Protein 7R8P (pdb70)

B-factor: mean 27.67, std 10.45, range [14.09, 91.75]

InterPro domains:
  IPR011761 ATP-grasp fold [PS50975] (131-347)
  IPR053269 L-aspartate--L-methionine ligase [PTHR37018] (1-395)
  IPR060120 L-aspartate--L-methionine ligase, N-terminal domain [PF27267] (11-130)

Solvent-accessible surface area: 16279 Å² total; per-residue (Å²): 118,41,36,0,27,67,12,13,110,102,57,7,0,0,0,0,31,25,86,110,66,58,51,15,11,8,36,0,2,24,0,3,22,2,0,69,130,4,22,0,0,0,1,58,0,2,19,24,95,59,2,89,59,0,1,138,65,45,69,59,81,14,25,155,41,42,61,66,7,60,77,118,108,35,9,33,88,30,0,66,38,1,5,99,175,95,117,38,62,0,1,11,2,52,89,2,90,64,118,18,4,83,99,126,55,22,22,9,81,30,95,12,14,55,10,1,37,52,58,24,89,1,43,96,6,1,103,48,86,43,53,6,108,27,119,76,18,135,63,131,104,4,71,108,47,3,158,104,17,153,69,51,0,10,0,9,63,46,131,41,54,30,19,1,64,83,99,72,26,17,103,68,6,8,99,56,16,168,163,29,1,0,0,3,70,44,13,152,64,125,29,21,22,1,0,2,1,1,51,10,96,108,56,27,49,71,86,28,16,1,0,32,35,44,63,62,135,66,34,127,96,61,0,6,19,34,30,127,122,20,48,82,82,0,47,67,2,0,80,49,0,0,66,32,0,21,110,115,41,1,52,0,2,0,4,0,12,0,19,4,21,136,102,71,70,13,33,0,32,27,9,15,0,64,4,41,5,0,0,1,2,22,15,12,46,128,71,15,56,94,44,13,10,23,20,53,33,13,62,4,117,40,77,3,75,72,2,7,79,5,0,28,83,11,4,137,114,48,14,2,7,0,4,7,4,0,12,0,43,97,61,26,144,61,157,23,93,0,14,0,2,0,0,0,25,14,117,35,91,125,71,4,35,107,49,10,136,44,0,56,73,65,12,111

Organism: Staphylococcus aureus (strain NCTC 8325 / PS 47) (NCBI:txid93061)

Foldseek 3Di:
DAAQPVFADLQEAEAAAALVNLVSLQRQQLRQQRHVNHEGEHEPLFDDVLVQVLQVLLPHGGDPRYHYDHDDVRVLVVQCCSVPPVVHAYEYQYDDDVVSDHQVSHRARPVLQCQLQLLLNVCVLLVNAQAAPKDKAALVCPVVVCVVDDPQKWKAPVVGIQTDGDDVSVVVVNVVSCGIIMIGHDAPFPFKKWWKWFDHPVPHIGTLAIWGFDADPGRHGDWTKHDDPDDPVNNVSVVSSVVSSVVVPQGGMWIWIWTQHPVRRIHTNGTRSHDDSCSCVSVVVVSFAPQMKIKDKDKQPQQLVLVSVLLVVVSNVPQKRWRIKRRLCVVPGSPGIIMTIIMGGDNHPVVSVVVVVVSVVSRD

Sequence (364 aa):
NLTLSDLYDKDVVYTSRRPSDEHQSNFLTGRELLIANQLPVIVHEASATDKLHQLFQVIGKEVPNSIYTFNNQQSYENLIKQLAHKENKKIYFQYIHDETILNQQYYALDKTLFVALNNKARIPEWTNGKFLPKRKVVKIEQFENEIKNWEFPLVIKPGYGVMICYHDADLQKAITRIKNSLIIEQKIEEKANYCVQFAYSESLGIQYLGAATQLTDKYGFYNGNENNTTNVPEHVIEAGRQIMENGVNQGFFGVAGFDLLVDEDDNVYAIDLNFRRQNGSTSMLLLANELNSGYQKFYSSYHSKGDNTHFFNTILKYVKEGSLYPLSYYDGDWYGEDKVKSRFGCIWHGDSKETVLENERRAFLAELE

Structure (mmCIF, N/CA/C/O backbone):
data_7R8P
#
_entry.id   7R8P
#
_cell.length_a   48.258
_cell.length_b   70.581
_cell.length_c   109.773
_cell.angle_alpha   90.000
_cell.angle_beta   90.000
_cell.angle_gamma   90.000
#
_symmetry.space_group_name_H-M   'P 21 21 21'
#
loop_
_entity.id
_entity.type
_entity.pdbx_description
1 polymer 'ATP-grasp domain-containing protein'
2 non-polymer "ADENOSINE-5'-DIPHOSPHATE"
3 non-polymer 'MAGNESIUM ION'
4 non-polymer 'SODIUM ION'
5 non-polymer 'CHLORIDE ION'
6 water water
#
loop_
_ato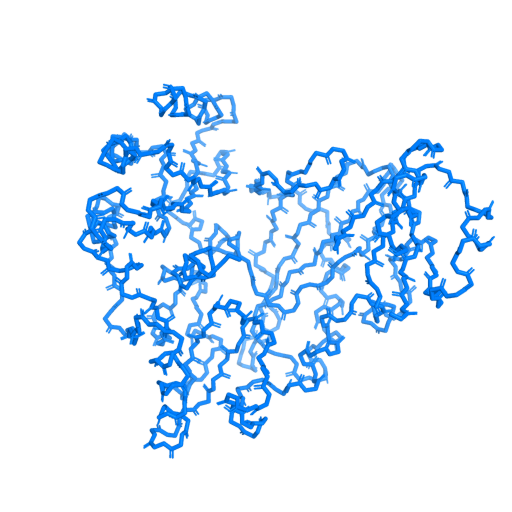m_site.group_PDB
_atom_site.id
_atom_site.type_symbol
_atom_site.label_atom_id
_atom_site.label_alt_id
_atom_site.label_comp_id
_atom_site.label_asym_id
_atom_site.label_entity_id
_atom_site.label_seq_id
_atom_site.pdbx_PDB_ins_code
_atom_site.Cartn_x
_atom_site.Cartn_y
_atom_site.Cartn_z
_atom_site.occupancy
_atom_site.B_iso_or_equiv
_atom_site.auth_seq_id
_atom_site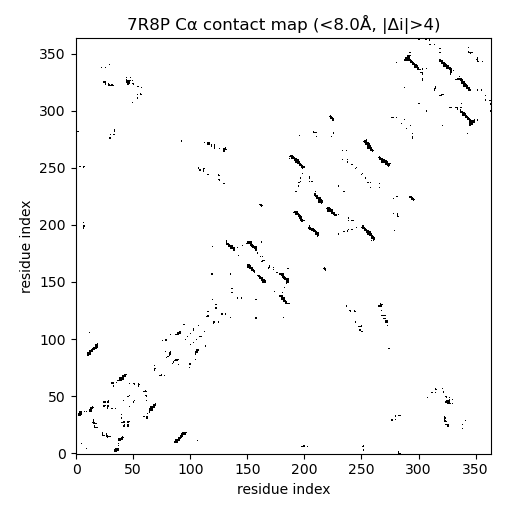.auth_comp_id
_atom_site.auth_asym_id
_atom_site.auth_atom_id
_atom_site.pdbx_PDB_model_num
ATOM 1 N N . ASN A 1 18 ? 22.783 63.541 30.739 1.00 52.65 9 ASN A N 1
ATOM 2 C CA . ASN A 1 18 ? 23.387 62.471 31.529 1.00 44.31 9 ASN A CA 1
ATOM 3 C C . ASN A 1 18 ? 24.845 62.773 31.860 1.00 31.46 9 ASN A C 1
ATOM 4 O O . ASN A 1 18 ? 25.514 63.511 31.138 1.00 35.08 9 ASN A O 1
ATOM 9 N N . LEU A 1 19 ? 25.329 62.183 32.951 1.00 28.60 10 LEU A N 1
ATOM 10 C CA . LEU A 1 19 ? 26.691 62.426 33.404 1.00 29.98 10 LEU A CA 1
ATOM 11 C C . LEU A 1 19 ? 27.711 61.833 32.432 1.00 29.58 10 LEU A C 1
ATOM 12 O O . LEU A 1 19 ? 27.454 60.838 31.745 1.00 28.20 10 LEU A O 1
ATOM 17 N N . THR A 1 20 ? 28.870 62.482 32.358 1.00 28.13 11 THR A N 1
ATOM 18 C CA . THR A 1 20 ? 30.066 61.932 31.733 1.00 25.58 11 THR A CA 1
ATOM 19 C C . THR A 1 20 ? 31.174 61.901 32.777 1.00 28.33 11 THR A C 1
ATOM 20 O O . THR A 1 20 ? 31.086 62.554 33.817 1.00 29.96 11 THR A O 1
ATOM 24 N N . LEU A 1 21 ? 32.229 61.125 32.506 1.00 26.95 12 LEU A N 1
ATOM 25 C CA . LEU A 1 21 ? 33.235 60.890 33.540 1.00 25.44 12 LEU A CA 1
ATOM 26 C C . LEU A 1 21 ? 33.998 62.156 33.926 1.00 26.97 12 LEU A C 1
ATOM 27 O O . LEU A 1 21 ? 34.417 62.292 35.083 1.00 27.10 12 LEU A O 1
ATOM 32 N N . SER A 1 22 ? 34.185 63.091 32.992 1.00 29.09 13 SER A N 1
ATOM 33 C CA . SER A 1 22 ? 34.834 64.353 33.345 1.00 31.18 13 SER A CA 1
ATOM 34 C C . SER A 1 22 ? 34.033 65.151 34.372 1.00 42.42 13 SER A C 1
ATOM 35 O O . SER A 1 22 ? 34.608 65.992 35.075 1.00 34.07 13 SER A O 1
ATOM 38 N N . ASP A 1 23 ? 32.727 64.894 34.490 1.00 33.66 14 ASP A N 1
ATOM 39 C CA . ASP A 1 23 ? 31.924 65.537 35.527 1.00 32.48 14 ASP A CA 1
ATOM 40 C C . ASP A 1 23 ? 32.326 65.096 36.930 1.00 41.14 14 ASP A C 1
ATOM 41 O O . ASP A 1 23 ? 32.075 65.828 37.895 1.00 34.14 14 ASP A O 1
ATOM 46 N N . LEU A 1 24 ? 32.941 63.919 37.067 1.00 28.80 15 LEU A N 1
ATOM 47 C CA . LEU A 1 24 ? 33.316 63.368 38.361 1.00 25.38 15 LEU A CA 1
ATOM 48 C C . LEU A 1 24 ? 34.763 63.624 38.729 1.00 27.93 15 LEU A C 1
ATOM 49 O O . LEU A 1 24 ? 35.094 63.635 39.920 1.00 48.49 15 LEU A O 1
ATOM 54 N N . TYR A 1 25 ? 35.634 63.817 37.744 1.00 28.14 16 TYR A N 1
ATOM 55 C CA . TYR A 1 25 ? 37.070 63.825 37.966 1.00 27.94 16 TYR A CA 1
ATOM 56 C C . TYR A 1 25 ? 37.638 65.201 37.651 1.00 28.60 16 TYR A C 1
ATOM 57 O O . TYR A 1 25 ? 37.238 65.837 36.671 1.00 32.10 16 TYR A O 1
ATOM 66 N N . ASP A 1 26 ? 38.573 65.646 38.489 1.00 34.58 17 ASP A N 1
ATOM 67 C CA . ASP A 1 26 ? 39.175 66.960 38.334 1.00 36.03 17 ASP A CA 1
ATOM 68 C C . ASP A 1 26 ? 40.041 67.013 37.076 1.00 40.02 17 ASP A C 1
ATOM 69 O O . ASP A 1 26 ? 40.349 65.995 36.450 1.00 30.39 17 ASP A O 1
ATOM 74 N N . LYS A 1 27 ? 40.453 68.234 36.723 1.00 37.63 18 LYS A N 1
ATOM 75 C CA . LYS A 1 27 ? 41.107 68.479 35.442 1.00 35.18 18 LYS A CA 1
ATOM 76 C C . LYS A 1 27 ? 42.487 67.840 35.340 1.00 29.24 18 LYS A C 1
ATOM 77 O O . LYS A 1 27 ? 42.975 67.644 34.222 1.00 35.40 18 LYS A O 1
ATOM 79 N N . ASP A 1 28 ? 43.123 67.511 36.460 1.00 28.37 19 ASP A N 1
ATOM 80 C CA . ASP A 1 28 ? 44.461 66.932 36.451 1.00 31.50 19 ASP A CA 1
ATOM 81 C C . ASP A 1 28 ? 44.462 65.406 36.432 1.00 27.20 19 ASP A C 1
ATOM 82 O O . ASP A 1 28 ? 45.534 64.803 36.537 1.00 28.47 19 ASP A O 1
ATOM 87 N N . VAL A 1 29 ? 43.300 64.773 36.323 1.00 25.80 20 VAL A N 1
ATOM 88 C CA . VAL A 1 29 ? 43.200 63.317 36.354 1.00 23.56 20 VAL A CA 1
ATOM 89 C C . VAL A 1 29 ? 43.389 62.755 34.949 1.00 21.51 20 VAL A C 1
ATOM 90 O O . VAL A 1 29 ? 42.853 63.282 33.965 1.00 23.74 20 VAL A O 1
ATOM 94 N N . VAL A 1 30 ? 44.173 61.685 34.852 1.00 20.83 21 VAL A N 1
ATOM 95 C CA . VAL A 1 30 ? 44.232 60.861 33.649 1.00 20.83 21 VAL A CA 1
ATOM 96 C C . VAL A 1 30 ? 43.780 59.460 34.034 1.00 19.40 21 VAL A C 1
ATOM 97 O O . VAL A 1 30 ? 44.177 58.946 35.081 1.00 20.97 21 VAL A O 1
ATOM 101 N N . TYR A 1 31 ? 42.972 58.839 33.173 1.00 19.68 22 TYR A N 1
ATOM 102 C CA . TYR A 1 31 ? 42.252 57.607 33.482 1.00 17.46 22 TYR A CA 1
ATOM 103 C C . TYR A 1 31 ? 42.870 56.429 32.737 1.00 18.71 22 TYR A C 1
ATOM 104 O O . TY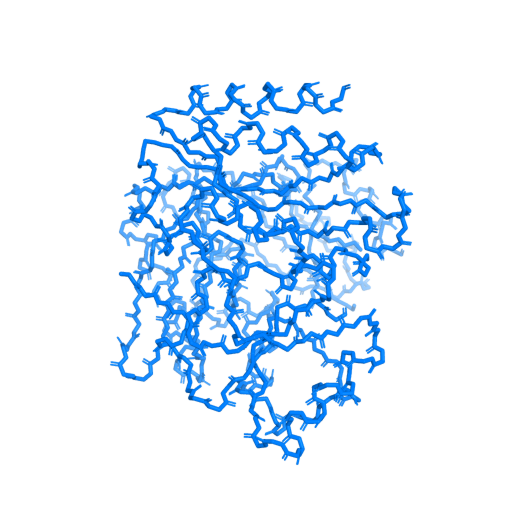R A 1 31 ? 43.156 56.526 31.543 1.00 19.03 22 TYR A O 1
ATOM 113 N N . THR A 1 32 ? 43.076 55.314 33.433 1.00 17.24 23 THR A N 1
ATOM 114 C CA . THR A 1 32 ? 43.398 54.049 32.778 1.00 18.99 23 THR A CA 1
ATOM 115 C C . THR A 1 32 ? 42.482 52.953 33.293 1.00 18.04 23 THR A C 1
ATOM 116 O O . THR A 1 32 ? 42.388 52.733 34.508 1.00 17.72 23 THR A O 1
ATOM 120 N N . SER A 1 33 ? 41.820 52.262 32.364 1.00 16.77 24 SER A N 1
ATOM 121 C CA . SER A 1 33 ? 41.017 51.093 32.692 1.00 17.60 24 SER A CA 1
ATOM 122 C C . SER A 1 33 ? 41.733 49.790 32.368 1.00 17.68 24 SER A C 1
ATOM 123 O O . SER A 1 33 ? 41.094 48.736 32.305 1.00 20.54 24 SER A O 1
ATOM 126 N N A ARG A 1 34 ? 43.044 49.840 32.166 0.49 18.04 25 ARG A N 1
ATOM 127 N N B ARG A 1 34 ? 43.045 49.833 32.161 0.51 18.01 25 ARG A N 1
ATOM 128 C CA A ARG A 1 34 ? 43.784 48.629 31.833 0.49 18.72 25 ARG A CA 1
ATOM 129 C CA B ARG A 1 34 ? 43.797 48.627 31.819 0.51 18.76 25 ARG A CA 1
ATOM 130 C C A ARG A 1 34 ? 44.055 47.805 33.086 0.49 19.05 25 ARG A C 1
ATOM 131 C C B ARG A 1 34 ? 44.076 47.802 33.072 0.51 19.04 25 ARG A C 1
ATOM 132 O O A ARG A 1 34 ? 44.571 48.340 34.072 0.49 19.71 25 ARG A O 1
ATOM 133 O O B ARG A 1 34 ? 44.613 48.333 34.048 0.51 19.48 25 ARG A O 1
ATOM 148 N N . PRO A 1 35 ? 43.745 46.510 33.082 1.00 18.64 26 PRO A N 1
ATOM 149 C CA . PRO A 1 35 ? 44.255 45.636 34.141 1.00 21.87 26 PRO A CA 1
ATOM 150 C C . PRO A 1 35 ? 45.771 45.614 34.069 1.00 25.73 26 PRO A C 1
ATOM 151 O O . PRO A 1 35 ? 46.371 45.843 33.015 1.00 23.03 26 PRO A O 1
ATOM 155 N N . SER A 1 36 ? 46.402 45.370 35.212 1.00 29.29 27 SER A N 1
ATOM 156 C CA . SER A 1 36 ? 47.857 45.280 35.224 1.00 35.18 27 SER A CA 1
ATOM 157 C C . SER A 1 36 ? 48.293 43.847 34.929 1.00 41.98 27 SER A C 1
ATOM 158 O O . SER A 1 36 ? 47.582 42.893 35.255 1.00 47.49 27 SER A O 1
ATOM 161 N N . ASP A 1 46 ? 45.931 37.506 29.889 1.00 54.59 37 ASP A N 1
ATOM 162 C CA . ASP A 1 46 ? 45.760 37.919 28.501 1.00 40.92 37 ASP A CA 1
ATOM 163 C C . ASP A 1 46 ? 46.019 39.418 28.332 1.00 35.34 37 ASP A C 1
ATOM 164 O O . ASP A 1 46 ? 45.136 40.234 28.592 1.00 34.70 37 ASP A O 1
ATOM 166 N N . GLU A 1 47 ? 47.234 39.769 27.892 1.00 27.50 38 GLU A N 1
ATOM 167 C CA . GLU A 1 47 ? 47.581 41.173 27.676 1.00 29.10 38 GLU A CA 1
ATOM 168 C C . GLU A 1 47 ? 46.746 41.814 26.569 1.00 26.91 38 GLU A C 1
ATOM 169 O O . GLU A 1 47 ? 46.510 43.031 26.598 1.00 23.54 38 GLU A O 1
ATOM 171 N N . HIS A 1 48 ? 46.313 41.031 25.574 1.00 24.89 39 HIS A N 1
ATOM 172 C CA . HIS A 1 48 ? 45.447 41.581 24.534 1.00 22.73 39 HIS A CA 1
ATOM 173 C C . HIS A 1 48 ? 44.066 41.914 25.080 1.00 23.50 39 HIS A C 1
ATOM 174 O O . HIS A 1 48 ? 43.491 42.947 24.724 1.00 20.68 39 HIS A O 1
ATOM 181 N N . GLN A 1 49 ? 43.522 41.067 25.955 1.00 22.04 40 GLN A N 1
ATOM 182 C CA . GLN A 1 49 ? 42.247 41.404 26.577 1.00 21.29 40 GLN A CA 1
ATOM 183 C C . GLN A 1 49 ? 42.388 42.652 27.440 1.00 21.38 40 GLN A C 1
ATOM 184 O O . GLN A 1 49 ? 41.507 43.521 27.441 1.00 19.26 40 GLN A O 1
ATOM 190 N N . SER A 1 50 ? 43.513 42.779 28.145 1.00 19.93 41 SER A N 1
ATOM 191 C CA . SER A 1 50 ? 43.746 43.973 28.947 1.00 19.13 41 SER A CA 1
ATOM 192 C C . SER A 1 50 ? 43.828 45.217 28.071 1.00 19.13 41 SER A C 1
ATOM 193 O O . SER A 1 50 ? 43.250 46.260 28.406 1.00 18.82 41 SER A O 1
ATOM 196 N N . ASN A 1 51 ? 44.531 45.129 26.932 1.00 19.54 42 ASN A N 1
ATOM 197 C CA . ASN A 1 51 ? 44.567 46.248 25.998 1.00 19.53 42 ASN A CA 1
ATOM 198 C C . ASN A 1 51 ? 43.173 46.592 25.485 1.00 17.80 42 ASN A C 1
ATOM 199 O O . ASN A 1 51 ? 42.813 47.771 25.379 1.00 17.66 42 ASN A O 1
ATOM 204 N N . PHE A 1 52 ? 42.370 45.574 25.183 1.00 18.07 43 PHE A N 1
ATOM 205 C CA . PHE A 1 52 ? 41.017 45.819 24.689 1.00 17.36 43 PHE A CA 1
ATOM 206 C C . PHE A 1 52 ? 40.195 46.617 25.700 1.00 16.46 43 PHE A C 1
ATOM 207 O O . PHE A 1 52 ? 39.404 47.488 25.318 1.00 17.71 43 PHE A O 1
ATOM 215 N N . LEU A 1 53 ? 40.405 46.374 26.995 1.00 16.55 44 LEU A N 1
ATOM 216 C CA . LEU A 1 53 ? 39.672 47.103 28.027 1.00 17.40 44 LEU A CA 1
ATOM 217 C C . LEU A 1 53 ? 40.061 48.573 28.111 1.00 18.62 44 LEU A C 1
ATOM 218 O O . LEU A 1 53 ? 39.314 49.355 28.714 1.00 18.41 44 LEU A O 1
ATOM 223 N N . THR A 1 54 ? 41.188 48.977 27.523 1.00 16.90 45 THR A N 1
ATOM 224 C CA . THR A 1 54 ? 41.569 50.386 27.603 1.00 16.78 45 THR A CA 1
ATOM 225 C C . THR A 1 54 ? 40.588 51.300 26.895 1.00 18.83 45 THR A C 1
ATOM 226 O O . THR A 1 54 ? 40.516 52.477 27.256 1.00 18.52 45 THR A O 1
ATOM 230 N N . GLY A 1 55 ? 39.830 50.795 25.915 1.00 18.68 46 GLY A N 1
ATOM 231 C CA . GLY A 1 55 ? 38.876 51.619 25.198 1.00 17.77 46 GLY A CA 1
ATOM 232 C C . GLY A 1 55 ? 37.473 51.595 25.767 1.00 17.91 46 GLY A C 1
ATOM 233 O O . GLY A 1 55 ? 36.588 52.265 25.225 1.00 19.82 46 GLY A O 1
ATOM 234 N N . ARG A 1 56 ? 37.262 50.877 26.873 1.00 20.16 47 ARG A N 1
ATOM 235 C CA . ARG A 1 56 ? 35.915 50.598 27.367 1.00 20.41 47 ARG A CA 1
ATOM 236 C C . ARG A 1 56 ? 35.111 51.879 27.604 1.00 21.68 47 ARG A C 1
ATOM 237 O O . ARG A 1 56 ? 33.930 51.950 27.240 1.00 23.91 47 ARG A O 1
ATOM 245 N N . GLU A 1 57 ? 35.735 52.910 28.173 1.00 18.84 48 GLU A N 1
ATOM 246 C CA . GLU A 1 57 ? 35.019 54.113 28.595 1.00 20.18 48 GLU A CA 1
ATOM 247 C C . GLU A 1 57 ? 35.141 55.284 27.623 1.00 19.75 48 GLU A C 1
ATOM 248 O O . GLU A 1 57 ? 34.764 56.401 27.979 1.00 21.07 48 GLU A O 1
ATOM 254 N N . LEU A 1 58 ? 35.671 55.080 26.417 1.00 18.07 49 LEU A N 1
ATOM 255 C CA . LEU A 1 58 ? 35.965 56.228 25.555 1.00 19.68 49 LEU A CA 1
ATOM 256 C C . LEU A 1 58 ? 34.734 57.086 25.254 1.00 24.86 49 LEU A C 1
ATOM 257 O O . LEU A 1 58 ? 34.832 58.321 25.223 1.00 25.81 49 LEU A O 1
ATOM 262 N N . LEU A 1 59 ? 33.574 56.469 25.015 1.00 20.03 50 LEU A N 1
ATOM 263 C CA . LEU A 1 59 ? 32.389 57.259 24.668 1.00 20.71 50 LEU A CA 1
ATOM 264 C C . LEU A 1 59 ? 31.748 57.986 25.854 1.00 25.52 50 LEU A C 1
ATOM 265 O O . LEU A 1 59 ? 30.882 58.840 25.630 1.00 29.90 50 LEU A O 1
ATOM 270 N N . ILE A 1 60 ? 32.115 57.676 27.098 1.00 20.96 51 ILE A N 1
ATOM 271 C CA . ILE A 1 60 ? 31.604 58.413 28.251 1.00 19.60 51 ILE A CA 1
ATOM 272 C C . ILE A 1 60 ? 32.660 59.276 28.919 1.00 25.15 51 ILE A C 1
ATOM 273 O O . ILE A 1 60 ? 32.358 59.934 29.923 1.00 27.04 51 ILE A O 1
ATOM 278 N N . ALA A 1 61 ? 33.882 59.319 28.385 1.00 24.67 52 ALA A N 1
ATOM 279 C CA . ALA A 1 61 ? 34.954 60.046 29.055 1.00 25.48 52 ALA A CA 1
ATOM 280 C C . ALA A 1 61 ? 34.790 61.555 28.926 1.00 27.00 52 ALA A C 1
ATOM 281 O O . ALA A 1 61 ? 35.146 62.290 29.856 1.00 28.24 52 ALA A O 1
ATOM 283 N N . ASN A 1 62 ? 34.263 62.018 27.792 1.00 27.36 53 ASN A N 1
ATOM 284 C CA . ASN A 1 62 ? 34.089 63.441 27.506 1.00 29.39 53 ASN A CA 1
ATOM 285 C C . ASN A 1 62 ? 35.435 64.157 27.548 1.00 32.00 53 ASN A C 1
ATOM 286 O O . ASN A 1 62 ? 36.267 63.957 26.658 1.00 34.54 53 ASN A O 1
ATOM 291 N N . GLN A 1 63 ? 35.678 64.971 28.572 1.00 29.39 54 GLN A N 1
ATOM 292 C CA . GLN A 1 63 ? 36.934 65.712 28.650 1.00 34.47 54 GLN A CA 1
ATOM 293 C C . GLN A 1 63 ? 38.028 64.978 29.419 1.00 32.08 54 GLN A C 1
ATOM 294 O O . GLN A 1 63 ? 39.156 65.479 29.489 1.00 32.33 54 GLN A O 1
ATOM 300 N N . LEU A 1 64 ? 37.730 63.817 29.990 1.00 26.48 55 LEU A N 1
ATOM 301 C CA . LEU A 1 64 ? 38.712 63.070 30.762 1.00 26.69 55 LEU A CA 1
ATOM 302 C C . LEU A 1 64 ? 39.713 62.401 29.825 1.00 24.10 55 LEU A C 1
ATOM 303 O O . LEU A 1 64 ? 39.307 61.599 28.974 1.00 25.39 55 LEU A O 1
ATOM 308 N N . PRO A 1 65 ? 41.012 62.691 29.939 1.00 21.85 56 PRO A N 1
ATOM 309 C CA . PRO A 1 65 ? 42.001 61.977 29.121 1.00 20.61 56 PRO A CA 1
ATOM 310 C C . PRO A 1 65 ? 42.115 60.521 29.537 1.00 19.96 56 PRO A C 1
ATOM 311 O O . PRO A 1 65 ? 42.116 60.196 30.724 1.00 20.70 56 PRO A O 1
ATOM 315 N N . VAL A 1 66 ? 42.219 59.646 28.535 1.00 20.57 57 VAL A N 1
ATOM 316 C CA . VAL A 1 66 ? 42.229 58.199 28.733 1.00 20.96 57 VAL A CA 1
ATOM 317 C C . VAL A 1 66 ? 43.480 57.617 28.088 1.00 19.88 57 VAL A C 1
ATOM 318 O O . VAL A 1 66 ? 43.854 58.008 26.975 1.00 19.87 57 VAL A O 1
ATOM 322 N N . ILE A 1 67 ? 44.112 56.667 28.779 1.00 18.96 58 ILE A N 1
ATOM 323 C CA . ILE A 1 67 ? 45.275 55.942 28.266 1.00 17.54 58 ILE A CA 1
ATOM 324 C C . ILE A 1 67 ? 44.790 54.723 27.476 1.00 18.95 58 ILE A C 1
ATOM 325 O O . ILE A 1 67 ? 44.144 53.825 28.026 1.00 19.63 58 ILE A O 1
ATOM 330 N N . VAL A 1 68 ? 45.121 54.669 26.191 1.00 18.95 59 VAL A N 1
ATOM 331 C CA . VAL A 1 68 ? 44.511 53.717 25.267 1.00 18.11 59 VAL A CA 1
ATOM 332 C C . VAL A 1 68 ? 45.616 53.047 24.460 1.00 21.13 59 VAL A C 1
ATOM 333 O O . VAL A 1 68 ? 46.550 53.715 24.009 1.00 22.01 59 VAL A O 1
ATOM 337 N N . HIS A 1 69 ? 45.512 51.733 24.263 1.00 17.48 60 HIS A N 1
ATOM 338 C CA . HIS A 1 69 ? 46.450 51.063 23.361 1.00 20.66 60 HIS A CA 1
ATOM 339 C C . HIS A 1 69 ? 46.232 51.531 21.920 1.00 18.55 60 HIS A C 1
ATOM 340 O O . HIS A 1 69 ? 45.102 51.790 21.492 1.00 19.06 60 HIS A O 1
ATOM 347 N N . GLU A 1 70 ? 47.330 51.654 21.157 1.00 19.57 61 GLU A N 1
ATOM 348 C CA . GLU A 1 70 ? 47.215 52.108 19.768 1.00 19.71 61 GLU A CA 1
ATOM 349 C C . GLU A 1 70 ? 46.211 51.279 18.975 1.00 19.54 61 GLU A C 1
ATOM 350 O O . GLU A 1 70 ? 45.457 51.818 18.152 1.00 21.34 61 GLU A O 1
ATOM 356 N N . ALA A 1 71 ? 46.195 49.963 19.194 1.00 17.84 62 ALA A N 1
ATOM 357 C CA . ALA A 1 71 ? 45.292 49.096 18.446 1.00 18.58 62 ALA A CA 1
ATOM 358 C C . ALA A 1 71 ? 43.835 49.272 18.847 1.00 18.67 62 ALA A C 1
ATOM 359 O O . ALA A 1 71 ? 42.952 48.808 18.119 1.00 18.54 62 ALA A O 1
ATOM 361 N N . SER A 1 72 ? 43.569 49.962 19.957 1.00 17.99 63 SER A N 1
ATOM 362 C CA . SER A 1 72 ? 42.214 50.247 20.424 1.00 17.43 63 SER A CA 1
ATOM 363 C C . SER A 1 72 ? 41.642 51.532 19.842 1.00 17.97 63 SER A C 1
ATOM 364 O O . SER A 1 72 ? 40.477 51.848 20.114 1.00 19.77 63 SER A O 1
ATOM 367 N N . ALA A 1 73 ? 42.402 52.268 19.031 1.00 18.35 64 ALA A N 1
ATOM 368 C CA . ALA A 1 73 ? 41.906 53.503 18.423 1.00 20.17 64 ALA A CA 1
ATOM 369 C C . ALA A 1 73 ? 42.404 53.643 16.982 1.00 20.96 64 ALA A C 1
ATOM 370 O O . ALA A 1 73 ? 42.910 54.693 16.573 1.00 23.21 64 ALA A O 1
ATOM 372 N N . THR A 1 74 ? 42.278 52.572 16.196 1.00 18.73 65 THR A N 1
ATOM 373 C CA . THR A 1 74 ? 42.649 52.646 14.791 1.00 18.94 65 THR A CA 1
ATOM 374 C C . THR A 1 74 ? 41.497 53.205 13.956 1.00 19.90 65 THR A C 1
ATOM 375 O O . THR A 1 74 ? 40.419 53.548 14.458 1.00 20.60 65 THR A O 1
ATOM 379 N N . ASP A 1 75 ? 41.722 53.272 12.640 1.00 20.37 66 ASP A N 1
ATOM 380 C CA . ASP A 1 75 ? 40.667 53.724 11.739 1.00 21.32 66 ASP A CA 1
ATOM 381 C C . ASP A 1 75 ? 39.400 52.887 11.877 1.00 18.14 66 ASP A C 1
ATOM 382 O O . ASP A 1 75 ? 38.299 53.380 11.607 1.00 19.01 66 ASP A O 1
ATOM 387 N N . LYS A 1 76 ? 39.524 51.623 12.288 1.00 18.07 67 LYS A N 1
ATOM 388 C CA . LYS A 1 76 ? 38.327 50.805 12.477 1.00 18.78 67 LYS A CA 1
ATOM 389 C C . LYS A 1 76 ? 37.412 51.387 13.557 1.00 16.37 67 LYS A C 1
ATOM 390 O O . LYS A 1 76 ? 36.188 51.432 13.379 1.00 17.49 67 LYS A O 1
ATOM 396 N N . LEU A 1 77 ? 37.986 51.862 14.667 1.00 17.90 68 LEU A N 1
ATOM 397 C CA . LEU A 1 77 ? 37.157 52.502 15.687 1.00 17.37 68 LEU A CA 1
ATOM 398 C C . LEU A 1 77 ? 36.529 53.778 15.152 1.00 19.23 68 LEU A C 1
ATOM 399 O O . LEU A 1 77 ? 35.340 54.034 15.375 1.00 17.80 68 LEU A O 1
ATOM 404 N N . HIS A 1 78 ? 37.310 54.579 14.424 1.00 18.97 69 HIS A N 1
ATOM 405 C CA . HIS A 1 78 ? 36.755 55.797 13.839 1.00 19.39 69 HIS A CA 1
ATOM 406 C C . HIS A 1 78 ? 35.586 55.480 12.921 1.00 18.77 69 HIS A C 1
ATOM 407 O O . HIS A 1 78 ? 34.574 56.187 12.929 1.00 20.26 69 HIS A O 1
ATOM 414 N N . GLN A 1 79 ? 35.692 54.412 12.136 1.00 17.19 70 GLN A N 1
ATOM 415 C CA . GLN A 1 79 ? 34.598 54.050 11.245 1.00 20.25 70 GLN A CA 1
ATOM 416 C C . GLN A 1 79 ? 33.348 53.671 12.022 1.00 18.68 70 GLN A C 1
ATOM 417 O O . GLN A 1 79 ? 32.236 54.086 11.676 1.00 20.00 70 GLN A O 1
ATOM 423 N N . LEU A 1 80 ? 33.500 52.855 13.068 1.00 18.37 71 LEU A N 1
ATOM 424 C CA . LEU A 1 80 ? 32.330 52.416 13.815 1.00 17.31 71 LEU A CA 1
ATOM 425 C C . LEU A 1 80 ? 31.648 53.592 14.490 1.00 18.29 71 LEU A C 1
ATOM 426 O O . LEU A 1 80 ? 30.418 53.710 14.445 1.00 18.26 71 LEU A O 1
ATOM 431 N N . PHE A 1 81 ? 32.434 54.471 15.120 1.00 17.72 72 PHE A N 1
ATOM 432 C CA . PHE A 1 81 ? 31.854 55.635 15.784 1.00 17.76 72 PHE A CA 1
ATOM 433 C C . PHE A 1 81 ? 31.166 56.558 14.783 1.00 19.64 72 PHE A C 1
ATOM 434 O O . PHE A 1 81 ? 30.118 57.140 15.087 1.00 19.24 72 PHE A O 1
ATOM 442 N N . GLN A 1 82 ? 31.729 56.690 13.581 1.00 19.57 73 GLN A N 1
ATOM 443 C CA . GLN A 1 82 ? 31.149 57.592 12.591 1.00 20.88 73 GLN A CA 1
ATOM 444 C C . GLN A 1 82 ? 29.737 57.161 12.211 1.00 19.99 73 GLN A C 1
ATOM 445 O O . GLN A 1 82 ? 28.843 58.004 12.047 1.00 20.39 73 GLN A O 1
ATOM 451 N N . VAL A 1 83 ? 29.503 55.849 12.087 1.00 18.04 74 VAL A N 1
ATOM 452 C CA . VAL A 1 83 ? 28.160 55.369 11.757 1.00 18.32 74 VAL A CA 1
ATOM 453 C C . VAL A 1 83 ? 27.122 55.897 12.736 1.00 19.92 74 VAL A C 1
ATOM 454 O O . VAL A 1 83 ? 26.036 56.327 12.337 1.00 21.30 74 VAL A O 1
ATOM 458 N N . ILE A 1 84 ? 27.432 55.880 14.033 1.00 17.35 75 ILE A N 1
ATOM 459 C CA . ILE A 1 84 ? 26.459 56.268 15.043 1.00 21.42 75 ILE A CA 1
ATOM 460 C C . ILE A 1 84 ? 26.590 57.737 15.436 1.00 22.33 75 ILE A C 1
ATOM 461 O O . ILE A 1 84 ? 26.007 58.162 16.441 1.00 23.16 75 ILE A O 1
ATOM 466 N N . GLY A 1 85 ? 27.335 58.526 14.666 1.00 20.95 76 GLY A N 1
ATOM 467 C CA . GLY A 1 85 ? 27.390 59.960 14.899 1.00 21.26 76 GLY A CA 1
ATOM 468 C C . GLY A 1 85 ? 28.257 60.372 16.065 1.00 22.29 76 GLY A C 1
ATOM 469 O O . GLY A 1 85 ? 28.034 61.439 16.653 1.00 24.55 76 GLY A O 1
ATOM 470 N N . LYS A 1 86 ? 29.251 59.556 16.414 1.00 22.54 77 LYS A N 1
ATOM 471 C CA . LYS A 1 86 ? 30.166 59.832 17.510 1.00 22.19 77 LYS A CA 1
ATOM 472 C C . LYS A 1 86 ? 31.577 60.035 16.968 1.00 25.09 77 LYS A C 1
ATOM 473 O O . LYS A 1 86 ? 31.897 59.660 15.834 1.00 25.38 77 LYS A O 1
ATOM 479 N N . GLU A 1 87 ? 32.438 60.611 17.802 1.00 28.76 78 GLU A N 1
ATOM 480 C CA . GLU A 1 87 ? 33.830 60.821 17.436 1.00 28.39 78 GLU A CA 1
ATOM 481 C C . GLU A 1 87 ? 34.737 60.202 18.488 1.00 27.76 78 GLU A C 1
ATOM 482 O O . GLU A 1 87 ? 34.382 60.122 19.667 1.00 30.79 78 GLU A O 1
ATOM 484 N N . VAL A 1 88 ? 35.904 59.747 18.045 1.00 28.51 79 VAL A N 1
ATOM 485 C CA . VAL A 1 88 ? 36.939 59.313 18.990 1.00 30.06 79 VAL A CA 1
ATOM 486 C C . VAL A 1 88 ? 37.448 60.539 19.739 1.00 27.87 79 VAL A C 1
ATOM 487 O O . VAL A 1 88 ? 37.728 61.570 19.103 1.00 30.49 79 VAL A O 1
ATOM 491 N N . PRO A 1 89 ? 37.544 60.506 21.066 1.00 27.07 80 PRO A N 1
ATOM 492 C CA . PRO A 1 89 ? 38.072 61.672 21.787 1.00 28.10 80 PRO A CA 1
ATOM 493 C C . PRO A 1 89 ? 39.481 62.009 21.327 1.00 32.12 80 PRO A C 1
ATOM 494 O O . PRO A 1 89 ? 40.306 61.125 21.086 1.00 29.92 80 PRO A O 1
ATOM 498 N N . ASN A 1 90 ? 39.748 63.309 21.175 1.00 32.15 81 ASN A N 1
ATOM 499 C CA . ASN A 1 90 ? 41.109 63.744 20.895 1.00 34.39 81 ASN A CA 1
ATOM 500 C C . ASN A 1 90 ? 41.991 63.708 22.136 1.00 29.42 81 ASN A C 1
ATOM 501 O O . ASN A 1 90 ? 43.218 63.720 22.011 1.00 37.82 81 ASN A O 1
ATOM 506 N N . SER A 1 91 ? 41.392 63.630 23.320 1.00 27.80 82 SER A N 1
ATOM 507 C CA . SER A 1 91 ? 42.138 63.605 24.577 1.00 26.91 82 SER A CA 1
ATOM 508 C C . SER A 1 91 ? 42.482 62.170 24.984 1.00 27.88 82 SER A C 1
ATOM 509 O O . SER A 1 91 ? 42.083 61.672 26.039 1.00 32.30 82 SER A O 1
ATOM 512 N N . ILE A 1 92 ? 43.221 61.483 24.124 1.00 29.20 83 ILE A N 1
ATOM 513 C CA . ILE A 1 92 ? 43.725 60.161 24.471 1.00 23.07 83 ILE A CA 1
ATOM 514 C C . ILE A 1 92 ? 45.246 60.193 24.447 1.00 24.52 83 ILE A C 1
ATOM 515 O O . ILE A 1 92 ? 45.854 60.935 23.668 1.00 29.13 83 ILE A O 1
ATOM 520 N N . TYR A 1 93 ? 45.859 59.406 25.320 1.00 21.89 84 TYR A N 1
ATOM 521 C CA . TYR A 1 93 ? 47.289 59.127 25.280 1.00 22.07 84 TYR A CA 1
ATOM 522 C C . TYR A 1 93 ? 47.453 57.671 24.881 1.00 27.34 84 TYR A C 1
ATOM 523 O O . TYR A 1 93 ? 46.854 56.786 25.499 1.00 26.55 84 TYR A O 1
ATOM 532 N N . THR A 1 94 ? 48.262 57.412 23.865 1.00 24.81 85 THR A N 1
ATOM 533 C CA . THR A 1 94 ? 48.403 56.043 23.393 1.00 22.95 85 THR A CA 1
ATOM 534 C C . THR A 1 94 ? 49.709 55.410 23.857 1.00 26.85 85 THR A C 1
ATOM 535 O O . THR A 1 94 ? 50.682 56.089 24.206 1.00 25.62 85 THR A O 1
ATOM 539 N N . PHE A 1 95 ? 49.707 54.081 23.856 1.00 23.71 86 PHE A N 1
ATOM 540 C CA . PHE A 1 95 ? 50.878 53.272 24.166 1.00 25.12 86 PHE A CA 1
ATOM 541 C C . PHE A 1 95 ? 50.795 52.022 23.300 1.00 25.58 86 PHE A C 1
ATOM 542 O O . PHE A 1 95 ? 49.749 51.725 22.712 1.00 23.10 86 PHE A O 1
ATOM 550 N N . ASN A 1 96 ? 51.910 51.290 23.198 1.00 29.51 87 ASN A N 1
ATOM 551 C CA . ASN A 1 96 ? 51.939 50.112 22.330 1.00 29.39 87 ASN A CA 1
ATOM 552 C C . ASN A 1 96 ? 52.563 48.856 22.920 1.00 37.87 87 ASN A C 1
ATOM 553 O O . ASN A 1 96 ? 52.516 47.809 22.262 1.00 38.83 87 ASN A O 1
ATOM 558 N N . ASN A 1 97 ? 53.149 48.915 24.108 1.00 27.25 88 ASN A N 1
ATOM 559 C CA . ASN A 1 97 ? 53.632 47.723 24.798 1.00 31.30 88 ASN A CA 1
ATOM 560 C C . ASN A 1 97 ? 53.726 48.048 26.282 1.00 29.02 88 ASN A C 1
ATOM 561 O O . ASN A 1 97 ? 53.440 49.172 26.704 1.00 28.38 88 ASN A O 1
ATOM 566 N N . GLN A 1 98 ? 54.122 47.053 27.079 1.00 29.25 89 GLN A N 1
ATOM 567 C CA . GLN A 1 98 ? 54.168 47.245 28.526 1.00 25.10 89 GLN A CA 1
ATOM 568 C C . GLN A 1 98 ? 55.091 48.399 28.902 1.00 29.25 89 GLN A C 1
ATOM 569 O O . GLN A 1 98 ? 54.732 49.255 29.717 1.00 26.41 89 GLN A O 1
ATOM 575 N N . GLN A 1 99 ? 56.282 48.450 28.303 1.00 25.15 90 GLN A N 1
ATOM 576 C CA . GLN A 1 99 ? 57.247 49.477 28.686 1.00 24.46 90 GLN A CA 1
ATOM 577 C C . GLN A 1 99 ? 56.731 50.872 28.365 1.00 26.71 90 GLN A C 1
ATOM 578 O O . GLN A 1 99 ? 56.882 51.797 29.173 1.00 25.33 90 GLN A O 1
ATOM 584 N N . SER A 1 100 ? 56.112 51.048 27.191 1.00 24.67 91 SER A N 1
ATOM 585 C CA . SER A 1 100 ? 55.559 52.354 26.848 1.00 24.15 91 SER A CA 1
ATOM 586 C C . SER A 1 100 ? 54.378 52.717 27.739 1.00 24.04 91 SER A C 1
ATOM 587 O O . SER A 1 100 ? 54.190 53.898 28.059 1.00 26.86 91 SER A O 1
ATOM 590 N N . TYR A 1 101 ? 53.586 51.724 28.156 1.00 23.85 92 TYR A N 1
ATOM 591 C CA . TYR A 1 101 ? 52.500 51.984 29.097 1.00 23.79 92 TYR A CA 1
ATOM 592 C C . TYR A 1 101 ? 53.052 52.485 30.424 1.00 26.74 92 TYR A C 1
ATOM 593 O O . TYR A 1 101 ? 52.590 53.500 30.962 1.00 25.08 92 TYR A O 1
ATOM 602 N N . GLU A 1 102 ? 54.057 51.789 30.960 1.00 23.83 93 GLU A N 1
ATOM 603 C CA . GLU A 1 102 ? 54.619 52.167 32.253 1.00 26.54 93 GLU A CA 1
ATOM 604 C C . GLU A 1 102 ? 55.365 53.491 32.174 1.00 26.32 93 GLU A C 1
ATOM 605 O O . GLU A 1 102 ? 55.297 54.301 33.109 1.00 28.27 93 GLU A O 1
ATOM 611 N N . ASN A 1 103 ? 56.090 53.729 31.081 1.00 26.10 94 ASN A N 1
ATOM 612 C CA . ASN A 1 103 ? 56.802 54.996 30.943 1.00 28.96 94 ASN A CA 1
ATOM 613 C C . ASN A 1 103 ? 55.836 56.166 30.775 1.00 27.69 94 ASN A C 1
ATOM 614 O O . ASN A 1 103 ? 56.092 57.264 31.287 1.00 31.15 94 ASN A O 1
ATOM 619 N N . LEU A 1 104 ? 54.717 55.948 30.073 1.00 28.56 95 LEU A N 1
ATOM 620 C CA . LEU A 1 104 ? 53.700 56.989 29.921 1.00 23.49 95 LEU A CA 1
ATOM 621 C C . LEU A 1 104 ? 53.101 57.382 31.270 1.00 23.19 95 LEU A C 1
ATOM 622 O O . LEU A 1 104 ? 52.920 58.574 31.556 1.00 25.95 95 LEU A O 1
ATOM 627 N N . ILE A 1 105 ? 52.787 56.393 32.111 1.00 23.97 96 ILE A N 1
ATOM 628 C CA . ILE A 1 105 ? 52.230 56.669 33.437 1.00 27.08 96 ILE A CA 1
ATOM 629 C C . ILE A 1 105 ? 53.203 57.502 34.265 1.00 28.13 96 ILE A C 1
ATOM 630 O O . ILE A 1 105 ? 52.821 58.508 34.878 1.00 28.73 96 ILE A O 1
ATOM 635 N N . LYS A 1 106 ? 54.478 57.102 34.282 1.00 29.02 97 LYS A N 1
ATOM 636 C CA . LYS A 1 106 ? 55.485 57.863 35.019 1.00 27.21 97 LYS A CA 1
ATOM 637 C C . LYS A 1 106 ? 55.656 59.267 34.450 1.00 32.27 97 LYS A C 1
ATOM 638 O O . LYS A 1 106 ? 55.787 60.237 35.207 1.00 35.56 97 LYS A O 1
ATOM 644 N N . GLN A 1 107 ? 55.657 59.401 33.121 1.00 30.84 98 GLN A N 1
ATOM 645 C CA . GLN A 1 107 ? 55.823 60.721 32.521 1.00 33.84 98 GLN A CA 1
ATOM 646 C C . GLN A 1 107 ? 54.670 61.650 32.886 1.00 38.78 98 GLN A C 1
ATOM 647 O O . GLN A 1 107 ? 54.888 62.814 33.240 1.00 36.14 98 GLN A O 1
ATOM 649 N N . LEU A 1 108 ? 53.432 61.153 32.810 1.00 31.24 99 LEU A N 1
ATOM 650 C CA . LEU A 1 108 ? 52.279 61.989 33.131 1.00 30.83 99 LEU A CA 1
ATOM 651 C C . LEU A 1 108 ? 52.292 62.424 34.591 1.00 31.12 99 LEU A C 1
ATOM 652 O O . LEU A 1 108 ? 51.970 63.578 34.903 1.00 33.38 99 LEU A O 1
ATOM 657 N N . ALA A 1 109 ? 52.658 61.519 35.502 1.00 26.58 100 ALA A N 1
ATOM 658 C CA . ALA A 1 109 ? 52.639 61.852 36.924 1.00 28.72 100 ALA A CA 1
ATOM 659 C C . ALA A 1 109 ? 53.842 62.696 37.328 1.00 41.90 100 ALA A C 1
ATOM 660 O O . ALA A 1 109 ? 53.692 63.676 38.066 1.00 40.39 100 ALA A O 1
ATOM 662 N N . HIS A 1 110 ? 55.036 62.344 36.845 1.00 36.06 101 HIS A N 1
ATOM 663 C CA . HIS A 1 110 ? 56.257 62.990 37.320 1.00 41.29 101 HIS A CA 1
ATOM 664 C C . HIS A 1 110 ? 56.546 64.308 36.614 1.00 47.65 101 HIS A C 1
ATOM 665 O O . HIS A 1 110 ? 57.096 65.226 37.233 1.00 48.64 101 HIS A O 1
ATOM 672 N N . LYS A 1 111 ? 56.200 64.425 35.335 1.00 37.75 102 LYS A N 1
ATOM 673 C CA . LYS A 1 111 ? 56.587 65.588 34.553 1.00 42.08 102 LYS A CA 1
ATOM 674 C C . LYS A 1 111 ? 55.424 66.435 34.057 1.00 48.35 102 LYS A C 1
ATOM 675 O O . LYS A 1 111 ? 55.654 67.579 33.648 1.00 47.54 102 LYS A O 1
ATOM 681 N N . GLU A 1 112 ? 54.192 65.927 34.089 1.00 40.36 103 GLU A N 1
ATOM 682 C CA . GLU A 1 112 ? 53.031 66.698 33.659 1.00 41.90 103 GLU A CA 1
ATOM 683 C C . GLU A 1 112 ? 52.036 66.957 34.784 1.00 26.34 103 GLU A C 1
ATOM 684 O O . GLU A 1 112 ? 50.926 67.429 34.518 1.00 36.90 103 GLU A O 1
ATOM 690 N N . ASN A 1 113 ? 52.402 66.651 36.028 1.00 32.27 104 ASN A N 1
ATOM 691 C CA . ASN A 1 113 ? 51.578 66.942 37.206 1.00 39.35 104 ASN A CA 1
ATOM 692 C C . ASN A 1 113 ? 50.194 66.301 37.139 1.00 46.78 104 ASN A C 1
ATOM 693 O O . ASN A 1 113 ? 49.211 66.872 37.610 1.00 33.45 104 ASN A O 1
ATOM 698 N N . LYS A 1 114 ? 50.094 65.112 36.564 1.00 30.20 105 LYS A N 1
ATOM 699 C CA . LYS A 1 114 ? 48.817 64.423 36.506 1.00 27.17 105 LYS A CA 1
ATOM 700 C C . LYS A 1 114 ? 48.683 63.478 37.689 1.00 27.24 105 LYS A C 1
ATOM 701 O O . LYS A 1 114 ? 49.670 62.979 38.230 1.00 28.89 105 LYS A O 1
ATOM 707 N N . LYS A 1 115 ? 47.439 63.235 38.085 1.00 25.04 106 LYS A N 1
ATOM 708 C CA . LYS A 1 115 ? 47.099 62.177 39.026 1.00 24.18 106 LYS A CA 1
ATOM 709 C C . LYS A 1 115 ? 46.425 61.067 38.233 1.00 22.88 106 LYS A C 1
ATOM 710 O O . LYS A 1 115 ? 45.565 61.346 37.392 1.00 25.20 106 LYS A O 1
ATOM 716 N N . ILE A 1 116 ? 46.824 59.823 38.477 1.00 21.62 107 ILE A N 1
ATOM 717 C CA . ILE A 1 116 ? 46.369 58.692 37.668 1.00 20.87 107 ILE A CA 1
ATOM 718 C C . ILE A 1 116 ? 45.234 57.998 38.402 1.00 19.98 107 ILE A C 1
ATOM 719 O O . ILE A 1 116 ? 45.400 57.576 39.551 1.00 21.87 107 ILE A O 1
ATOM 724 N N . TYR A 1 117 ? 44.075 57.887 37.747 1.00 19.21 108 TYR A N 1
ATOM 725 C CA . TYR A 1 117 ? 42.938 57.145 38.289 1.00 19.76 108 TYR A CA 1
ATOM 726 C C . TYR A 1 117 ? 42.930 55.747 37.678 1.00 20.89 108 TYR A C 1
ATOM 727 O O . TYR A 1 117 ? 42.782 55.596 36.456 1.00 21.44 108 TYR A O 1
ATOM 736 N N . PHE A 1 118 ? 43.077 54.735 38.525 1.00 20.89 109 PHE A N 1
ATOM 737 C CA . PHE A 1 118 ? 43.170 53.352 38.090 1.00 21.56 109 PHE A CA 1
ATOM 738 C C . PHE A 1 118 ? 41.838 52.646 38.287 1.00 23.18 109 PHE A C 1
ATOM 739 O O . PHE A 1 118 ? 41.068 52.948 39.204 1.00 29.03 109 PHE A O 1
ATOM 747 N N . GLN A 1 119 ? 41.570 51.686 37.414 1.00 18.77 110 GLN A N 1
ATOM 748 C CA . GLN A 1 119 ? 40.480 50.759 37.623 1.00 19.39 110 GLN A CA 1
ATOM 749 C C . GLN A 1 119 ? 40.948 49.440 38.214 1.00 18.31 110 GLN A C 1
ATOM 750 O O . GLN A 1 119 ? 40.128 48.714 38.782 1.00 20.52 110 GLN A O 1
ATOM 756 N N . TYR A 1 120 ? 42.242 49.126 38.098 1.00 20.84 111 TYR A N 1
ATOM 757 C CA . TYR A 1 120 ? 42.811 47.882 38.597 1.00 20.81 111 TYR A CA 1
ATOM 758 C C . TYR A 1 120 ? 44.120 48.168 39.314 1.00 25.80 111 TYR A C 1
ATOM 759 O O . TYR A 1 120 ? 44.863 49.077 38.946 1.00 24.07 111 TYR A O 1
ATOM 768 N N . ILE A 1 121 ? 44.398 47.344 40.327 1.00 28.82 112 ILE A N 1
ATOM 769 C CA . ILE A 1 121 ? 45.585 47.523 41.156 1.00 27.09 112 ILE A CA 1
ATOM 770 C C . ILE A 1 121 ? 46.839 47.335 40.315 1.00 25.66 112 ILE A C 1
ATOM 771 O O . ILE A 1 121 ? 46.975 46.343 39.587 1.00 28.03 112 ILE A O 1
ATOM 776 N N . HIS A 1 122 ? 47.761 48.292 40.410 1.00 22.74 113 HIS A N 1
ATOM 777 C CA . HIS A 1 122 ? 49.069 48.228 39.765 1.00 26.81 113 HIS A CA 1
ATOM 778 C C . HIS A 1 122 ? 50.163 48.173 40.826 1.00 28.05 113 HIS A C 1
ATOM 779 O O . HIS A 1 122 ? 50.027 48.747 41.909 1.00 30.45 113 HIS A O 1
ATOM 786 N N . ASP A 1 123 ? 51.260 47.497 40.490 1.00 33.56 114 ASP A N 1
ATOM 787 C CA . ASP A 1 123 ? 52.378 47.341 41.413 1.00 38.26 114 ASP A CA 1
ATOM 788 C C . ASP A 1 123 ? 53.070 48.679 41.673 1.00 32.78 114 ASP A C 1
ATOM 789 O O . ASP A 1 123 ? 53.063 49.584 40.835 1.00 28.92 114 ASP A O 1
ATOM 794 N N . GLU A 1 124 ? 53.716 48.775 42.843 1.00 35.83 115 GLU A N 1
ATOM 795 C CA . GLU A 1 124 ? 54.346 50.027 43.265 1.00 34.92 115 GLU A CA 1
ATOM 796 C C . GLU A 1 124 ? 55.480 50.455 42.338 1.00 29.53 115 GLU A C 1
ATOM 797 O O . GLU A 1 124 ? 55.726 51.658 42.178 1.00 32.99 115 GLU A O 1
ATOM 799 N N . THR A 1 125 ? 56.184 49.503 41.716 1.00 32.43 116 THR A N 1
ATOM 800 C CA . THR A 1 125 ? 57.264 49.879 40.806 1.00 33.71 116 THR A CA 1
ATOM 801 C C . THR A 1 125 ? 56.754 50.714 39.642 1.00 35.61 116 THR A C 1
ATOM 802 O O . THR A 1 125 ? 57.510 51.501 39.061 1.00 48.54 116 THR A O 1
ATOM 806 N N . ILE A 1 126 ? 55.476 50.560 39.286 1.00 37.03 117 ILE A N 1
ATOM 807 C CA . ILE A 1 126 ? 54.926 51.332 38.179 1.00 38.78 117 ILE A CA 1
ATOM 808 C C . ILE A 1 126 ? 54.712 52.786 38.586 1.00 24.26 117 ILE A C 1
ATOM 809 O O . ILE A 1 126 ? 55.044 53.706 37.832 1.00 33.38 117 ILE A O 1
ATOM 814 N N . LEU A 1 127 ? 54.179 53.017 39.786 1.00 30.47 118 LEU A N 1
ATOM 815 C CA . LEU A 1 127 ? 53.859 54.370 40.226 1.00 25.13 118 LEU A CA 1
ATOM 816 C C . LEU A 1 127 ? 53.669 54.368 41.732 1.00 32.41 118 LEU A C 1
ATOM 817 O O . LEU A 1 127 ? 52.897 53.562 42.257 1.00 30.39 118 LEU A O 1
ATOM 822 N N . ASN A 1 128 ? 54.359 55.277 42.419 1.00 30.08 119 ASN A N 1
ATOM 823 C CA . ASN A 1 128 ? 54.193 55.414 43.856 1.00 27.61 119 ASN A CA 1
ATOM 824 C C . ASN A 1 128 ? 52.811 55.970 44.186 1.00 28.18 119 ASN A C 1
ATOM 825 O O . ASN A 1 128 ? 52.233 56.754 43.426 1.00 29.06 119 ASN A O 1
ATOM 830 N N . GLN A 1 129 ? 52.305 55.573 45.362 1.00 33.08 120 GLN A N 1
ATOM 831 C CA . GLN A 1 129 ? 50.927 55.862 45.761 1.00 35.26 120 GLN A CA 1
ATOM 832 C C . GLN A 1 129 ? 50.619 57.350 45.769 1.00 26.73 120 GLN A C 1
ATOM 833 O O . GLN A 1 129 ? 49.451 57.743 45.636 1.00 29.42 120 GLN A O 1
ATOM 839 N N . GLN A 1 130 ? 51.628 58.196 45.968 1.00 30.10 121 GLN A N 1
ATOM 840 C CA . GLN A 1 130 ? 51.351 59.619 46.099 1.00 29.13 121 GLN A CA 1
ATOM 841 C C . GLN A 1 130 ? 50.842 60.244 44.805 1.00 31.83 121 GLN A C 1
ATOM 842 O O . GLN A 1 130 ? 50.296 61.349 44.844 1.00 31.66 121 GLN A O 1
ATOM 848 N N . TYR A 1 131 ? 50.998 59.572 43.664 1.00 26.46 122 TYR A N 1
ATOM 849 C CA . TYR A 1 131 ? 50.525 60.095 42.388 1.00 28.27 122 TYR A CA 1
ATOM 850 C C . TYR A 1 131 ? 49.180 59.515 41.966 1.00 23.26 122 TYR A C 1
ATOM 851 O O . TYR A 1 131 ? 48.708 59.814 40.861 1.00 24.92 122 TYR A O 1
ATOM 860 N N . TYR A 1 132 ? 48.556 58.709 42.822 1.00 26.12 123 TYR A N 1
ATOM 861 C CA . TYR A 1 132 ? 47.231 58.180 42.538 1.00 24.20 123 TYR A CA 1
ATOM 862 C C . TYR A 1 132 ? 46.181 59.258 42.746 1.00 26.30 123 TYR A C 1
ATOM 863 O O . TYR A 1 132 ? 46.242 60.029 43.713 1.00 26.50 123 TYR A O 1
ATOM 872 N N . ALA A 1 133 ? 45.197 59.292 41.841 1.00 23.08 124 ALA A N 1
ATOM 873 C CA . ALA A 1 133 ? 44.043 60.169 42.023 1.00 22.79 124 ALA A CA 1
ATOM 874 C C . ALA A 1 133 ? 43.211 59.746 43.228 1.00 22.14 124 ALA A C 1
ATOM 875 O O . ALA A 1 133 ? 42.745 60.596 43.998 1.00 24.06 124 ALA A O 1
ATOM 877 N N . LEU A 1 134 ? 43.012 58.442 43.411 1.00 20.54 125 LEU A N 1
ATOM 878 C CA . LEU A 1 134 ? 42.242 57.901 44.519 1.00 19.85 125 LEU A CA 1
ATOM 879 C C . LEU A 1 134 ? 43.158 57.070 45.403 1.00 21.67 125 LEU A C 1
ATOM 880 O O . LEU A 1 134 ? 43.847 56.164 44.918 1.00 24.21 125 LEU A O 1
ATOM 885 N N . ASP A 1 135 ? 43.160 57.395 46.696 1.00 21.51 126 ASP A N 1
ATOM 886 C CA . ASP A 1 135 ? 43.901 56.712 47.751 1.00 21.12 126 ASP A CA 1
ATOM 887 C C . ASP A 1 135 ? 44.005 55.211 47.501 1.00 21.89 126 ASP A C 1
ATOM 888 O O . ASP A 1 135 ? 42.990 54.505 47.495 1.00 19.63 126 ASP A O 1
ATOM 893 N N . LYS A 1 136 ? 45.229 54.714 47.315 1.00 19.72 127 LYS A N 1
ATOM 894 C CA . LYS A 1 136 ? 45.414 53.311 46.952 1.00 20.33 127 LYS A CA 1
ATOM 895 C C . LYS A 1 136 ? 44.973 52.376 48.068 1.00 19.77 127 LYS A C 1
ATOM 896 O O . LYS A 1 136 ? 44.334 51.350 47.809 1.00 20.44 127 LYS A O 1
ATOM 902 N N . THR A 1 137 ? 45.317 52.699 49.316 1.00 21.25 128 THR A N 1
ATOM 903 C CA . THR A 1 137 ? 44.913 51.844 50.424 1.00 19.83 128 THR A CA 1
ATOM 904 C C . THR A 1 137 ? 43.396 51.709 50.483 1.00 17.83 128 THR A C 1
ATOM 905 O O . THR A 1 137 ? 42.870 50.608 50.686 1.00 19.24 128 THR A O 1
ATOM 909 N N . LEU A 1 138 ? 42.678 52.820 50.289 1.00 19.51 129 LEU A N 1
ATOM 910 C CA . LEU A 1 138 ? 41.220 52.773 50.285 1.00 19.37 129 LEU A CA 1
ATOM 911 C C . LEU A 1 138 ? 40.688 51.970 49.102 1.00 18.21 129 LEU A C 1
ATOM 912 O O . LEU A 1 138 ? 39.770 51.159 49.265 1.00 17.71 129 LEU A O 1
ATOM 917 N N . PHE A 1 139 ? 41.273 52.160 47.914 1.00 17.80 130 PHE A N 1
ATOM 918 C CA . PHE A 1 139 ? 40.819 51.423 46.734 1.00 17.69 130 PHE A CA 1
ATOM 919 C C . PHE A 1 139 ? 40.940 49.919 46.950 1.00 19.96 130 PHE A C 1
ATOM 920 O O . PHE A 1 139 ? 40.018 49.152 46.635 1.00 19.28 130 PHE A O 1
ATOM 928 N N . VAL A 1 140 ? 42.064 49.475 47.506 1.00 17.68 131 VAL A N 1
ATOM 929 C CA . VAL A 1 140 ? 42.260 48.054 47.761 1.00 19.06 131 VAL A CA 1
ATOM 930 C C . VAL A 1 140 ? 41.259 47.551 48.793 1.00 19.10 131 VAL A C 1
ATOM 931 O O . VAL A 1 140 ? 40.658 46.482 48.629 1.00 20.59 131 VAL A O 1
ATOM 935 N N . ALA A 1 141 ? 41.045 48.323 49.862 1.00 18.66 132 ALA A N 1
ATOM 936 C CA . ALA A 1 141 ? 40.136 47.900 50.918 1.00 17.42 132 ALA A CA 1
ATOM 937 C C . ALA A 1 141 ? 38.695 47.827 50.428 1.00 19.70 132 ALA A C 1
ATOM 938 O O . ALA A 1 141 ? 37.981 46.866 50.747 1.00 19.18 132 ALA A O 1
ATOM 940 N N . LEU A 1 142 ? 38.257 48.823 49.641 1.00 18.58 133 LEU A N 1
ATOM 941 C CA . LEU A 1 142 ? 36.884 48.840 49.139 1.00 20.78 133 LEU A CA 1
ATOM 942 C C . LEU A 1 142 ? 36.615 47.645 48.244 1.00 18.35 133 LEU A C 1
ATOM 943 O O . LEU A 1 142 ? 35.504 47.110 48.244 1.00 18.10 133 LEU A O 1
ATOM 948 N N . ASN A 1 143 ? 37.621 47.220 47.478 1.00 18.03 134 ASN A N 1
ATOM 949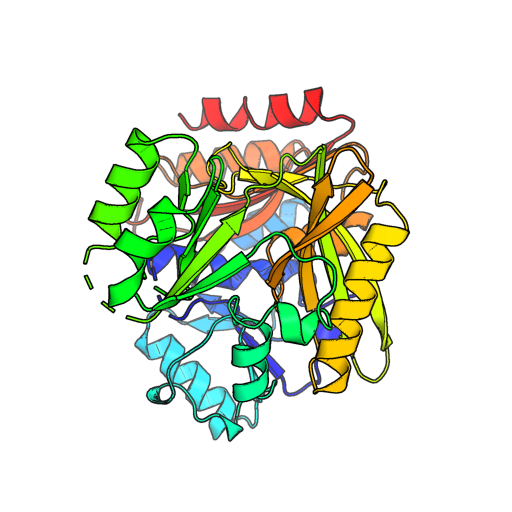 C CA . ASN A 1 143 ? 37.478 46.166 46.483 1.00 17.41 134 ASN A CA 1
ATOM 950 C C . ASN A 1 143 ? 37.889 44.797 47.001 1.00 19.39 134 ASN A C 1
ATOM 951 O O . ASN A 1 143 ? 37.889 43.833 46.225 1.00 21.28 134 ASN A O 1
ATOM 956 N N . ASN A 1 144 ? 38.215 44.693 48.288 1.00 19.55 135 ASN A N 1
ATOM 957 C CA . ASN A 1 144 ? 38.609 43.433 48.910 1.00 21.71 135 ASN A CA 1
ATOM 958 C C . ASN A 1 144 ? 37.342 42.673 49.282 1.00 19.77 135 ASN A C 1
ATOM 959 O O . ASN A 1 144 ? 36.590 43.094 50.171 1.00 20.43 135 ASN A O 1
ATOM 964 N N . LYS A 1 145 ? 37.105 41.546 48.597 1.00 21.17 136 LYS A N 1
ATOM 965 C CA . LYS A 1 145 ? 35.867 40.799 48.807 1.00 21.95 136 LYS A CA 1
ATOM 966 C C . LYS A 1 145 ? 35.758 40.246 50.225 1.00 21.62 136 LYS A C 1
ATOM 967 O O . LYS A 1 145 ? 34.650 40.062 50.737 1.00 22.67 136 LYS A O 1
ATOM 973 N N . ALA A 1 146 ? 36.887 39.983 50.886 1.00 23.67 137 ALA A N 1
ATOM 974 C CA . ALA A 1 146 ? 36.820 39.520 52.264 1.00 26.95 137 ALA A CA 1
ATOM 975 C C . ALA A 1 146 ? 36.222 40.571 53.188 1.00 26.67 137 ALA A C 1
ATOM 976 O O . ALA A 1 146 ? 35.654 40.219 54.229 1.00 33.96 137 ALA A O 1
ATOM 978 N N . ARG A 1 147 ? 36.292 41.848 52.804 1.00 22.25 138 ARG A N 1
ATOM 979 C CA . ARG A 1 147 ? 35.907 42.953 53.666 1.00 20.76 138 ARG A CA 1
ATOM 980 C C . ARG A 1 147 ? 34.494 43.474 53.412 1.00 21.52 138 ARG A C 1
ATOM 981 O O . ARG A 1 147 ? 34.112 44.494 53.993 1.00 21.14 138 ARG A O 1
ATOM 989 N N . ILE A 1 148 ? 33.700 42.786 52.588 1.00 19.34 139 ILE A N 1
ATOM 990 C CA . ILE A 1 148 ? 32.327 43.214 52.312 1.00 20.34 139 ILE A CA 1
ATOM 991 C C . ILE A 1 148 ? 31.556 43.561 53.588 1.00 20.82 139 ILE A C 1
ATOM 992 O O . ILE A 1 148 ? 30.883 44.600 53.614 1.00 20.41 139 ILE A O 1
ATOM 997 N N . PRO A 1 149 ? 31.625 42.764 54.674 1.00 20.89 140 PRO A N 1
ATOM 998 C CA . PRO A 1 149 ? 30.837 43.119 55.872 1.00 20.85 140 PRO A CA 1
ATOM 999 C C . PRO A 1 149 ? 31.159 44.487 56.450 1.00 21.57 140 PRO A C 1
ATOM 1000 O O . PRO A 1 149 ? 30.270 45.145 57.002 1.00 22.22 140 PRO A O 1
ATOM 1004 N N . GLU A 1 150 ? 32.399 44.951 56.312 1.00 21.75 141 GLU A N 1
ATOM 1005 C CA . GLU A 1 150 ? 32.729 46.297 56.770 1.00 24.29 141 GLU A CA 1
ATOM 1006 C C . GLU A 1 150 ? 31.982 47.357 55.967 1.00 22.05 141 GLU A C 1
ATOM 1007 O O . GLU A 1 150 ? 31.496 48.348 56.522 1.00 25.69 141 GLU A O 1
ATOM 1013 N N . TRP A 1 151 ? 31.846 47.149 54.654 1.00 20.77 142 TRP A N 1
ATOM 1014 C CA . TRP A 1 151 ? 31.223 48.155 53.801 1.00 19.67 142 TRP A CA 1
ATOM 1015 C C . TRP A 1 151 ? 29.703 48.088 53.813 1.00 20.04 142 TRP A C 1
ATOM 1016 O O . TRP A 1 151 ? 29.052 49.047 53.375 1.00 23.11 142 TRP A O 1
ATOM 1027 N N . THR A 1 152 ? 29.121 46.989 54.303 1.00 20.02 143 THR A N 1
ATOM 1028 C CA . THR A 1 152 ? 27.679 46.895 54.472 1.00 20.87 143 THR A CA 1
ATOM 1029 C C . THR A 1 152 ? 27.248 47.078 55.918 1.00 22.21 143 THR A C 1
ATOM 1030 O O . THR A 1 152 ? 26.054 46.963 56.202 1.00 20.96 143 THR A O 1
ATOM 1034 N N . ASN A 1 153 ? 28.188 47.330 56.836 1.00 22.10 144 ASN A N 1
ATOM 1035 C CA . ASN A 1 153 ? 27.879 47.428 58.267 1.00 26.78 144 ASN A CA 1
ATOM 1036 C C . ASN A 1 153 ? 27.210 46.154 58.783 1.00 24.49 144 ASN A C 1
ATOM 1037 O O . ASN A 1 153 ? 26.344 46.190 59.663 1.00 25.06 144 ASN A O 1
ATOM 1042 N N . GLY A 1 154 ? 27.630 45.015 58.240 1.00 20.89 145 GLY A N 1
ATOM 1043 C CA . GLY A 1 154 ? 27.099 43.724 58.616 1.00 22.22 145 GLY A CA 1
ATOM 1044 C C . GLY A 1 154 ? 25.782 43.340 57.977 1.00 22.20 145 GLY A C 1
ATOM 1045 O O . GLY A 1 154 ? 25.282 42.246 58.258 1.00 24.63 145 GLY A O 1
ATOM 1046 N N . LYS A 1 155 ? 25.210 44.188 57.122 1.00 20.00 146 LYS A N 1
ATOM 1047 C CA . LYS A 1 155 ? 23.932 43.906 56.487 1.00 20.12 146 LYS A CA 1
ATOM 1048 C C . LYS A 1 155 ? 24.127 43.176 55.157 1.00 18.39 146 LYS A C 1
ATOM 1049 O O . LYS A 1 155 ? 25.218 43.151 54.584 1.00 19.23 146 LYS A O 1
ATOM 1055 N N . PHE A 1 156 ? 23.039 42.577 54.669 1.00 18.53 147 PHE A N 1
ATOM 1056 C CA . PHE A 1 156 ? 22.971 42.032 53.305 1.00 17.28 147 PHE A CA 1
ATOM 1057 C C . PHE A 1 156 ? 23.915 40.853 53.083 1.00 19.52 147 PHE A C 1
ATOM 1058 O O . PHE A 1 156 ? 24.370 40.612 51.954 1.00 19.88 147 PHE A O 1
ATOM 1066 N N . LEU A 1 157 ? 24.206 40.076 54.127 1.00 18.97 148 LEU A N 1
ATOM 1067 C CA . LEU A 1 157 ? 25.186 39.020 53.943 1.00 18.67 148 LEU A CA 1
ATOM 1068 C C . LEU A 1 157 ? 24.532 37.648 53.933 1.00 21.93 148 LEU A C 1
ATOM 1069 O O . LEU A 1 157 ? 23.686 37.361 54.789 1.00 22.17 148 LEU A O 1
ATOM 1074 N N . PRO A 1 158 ? 24.917 36.777 53.001 1.00 20.40 149 PRO A N 1
ATOM 1075 C CA . PRO A 1 158 ? 24.607 35.354 53.147 1.00 20.64 149 PRO A CA 1
ATOM 1076 C C . PRO A 1 158 ? 25.454 34.764 54.265 1.00 21.98 149 PRO A C 1
ATOM 1077 O O . PRO A 1 158 ? 26.391 35.394 54.761 1.00 22.48 149 PRO A O 1
ATOM 1081 N N . LYS A 1 159 ? 25.115 33.541 54.664 1.00 20.11 150 LYS A N 1
ATOM 1082 C CA . LYS A 1 159 ? 26.043 32.773 55.485 1.00 19.27 150 LYS A CA 1
ATOM 1083 C C . LYS A 1 159 ? 27.398 32.759 54.791 1.00 19.94 150 LYS A C 1
ATOM 1084 O O . LYS A 1 159 ? 27.491 32.438 53.605 1.00 19.14 150 LYS A O 1
ATOM 1090 N N . ARG A 1 160 ? 28.446 33.138 55.517 1.00 18.71 151 ARG A N 1
ATOM 1091 C CA . ARG A 1 160 ? 29.719 33.396 54.876 1.00 18.61 151 ARG A CA 1
ATOM 1092 C C . ARG A 1 160 ? 30.823 33.370 55.926 1.00 19.56 151 ARG A C 1
ATOM 1093 O O . ARG A 1 160 ? 30.637 33.888 57.039 1.00 19.80 151 ARG A O 1
ATOM 1101 N N . LYS A 1 161 ? 31.956 32.767 55.567 1.00 18.54 152 LYS A N 1
ATOM 1102 C CA . LYS A 1 161 ? 33.125 32.698 56.438 1.00 19.52 152 LYS A CA 1
ATOM 1103 C C . LYS A 1 161 ? 34.398 32.854 55.620 1.00 21.62 152 LYS A C 1
ATOM 1104 O O . LYS A 1 161 ? 34.479 32.397 54.476 1.00 22.44 152 LYS A O 1
ATOM 1110 N N . VAL A 1 162 ? 35.394 33.501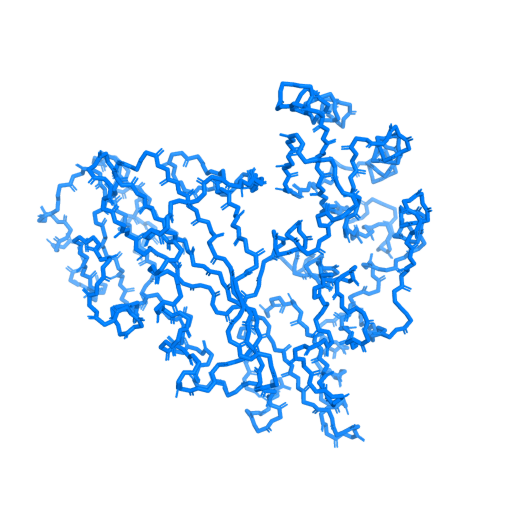 56.212 1.00 22.66 153 VAL A N 1
ATOM 1111 C CA . VAL A 1 162 ? 36.725 33.609 55.632 1.00 23.14 153 VAL A CA 1
ATOM 1112 C C . VAL A 1 162 ? 37.617 32.613 56.362 1.00 24.88 153 VAL A C 1
ATOM 1113 O O . VAL A 1 162 ? 37.739 32.673 57.592 1.00 28.80 153 VAL A O 1
ATOM 1117 N N . VAL A 1 163 ? 38.235 31.692 55.622 1.00 22.15 154 VAL A N 1
ATOM 1118 C CA . VAL A 1 163 ? 38.934 30.549 56.203 1.00 23.44 154 VAL A CA 1
ATOM 1119 C C . VAL A 1 163 ? 40.332 30.422 55.605 1.00 24.57 154 VAL A C 1
ATOM 1120 O O . VAL A 1 163 ? 40.506 30.496 54.387 1.00 25.42 154 VAL A O 1
ATOM 1124 N N . LYS A 1 164 ? 41.324 30.194 56.461 1.00 26.42 155 LYS A N 1
ATOM 1125 C CA . LYS A 1 164 ? 42.679 29.976 55.971 1.00 23.34 155 LYS A CA 1
ATOM 1126 C C . LYS A 1 164 ? 42.776 28.649 55.224 1.00 23.40 155 LYS A C 1
ATOM 1127 O O . LYS A 1 164 ? 42.083 27.679 55.538 1.00 25.42 155 LYS A O 1
ATOM 1133 N N . ILE A 1 165 ? 43.650 28.614 54.212 1.00 30.51 156 ILE A N 1
ATOM 1134 C CA . ILE A 1 165 ? 43.667 27.489 53.275 1.00 28.32 156 ILE A CA 1
ATOM 1135 C C . ILE A 1 165 ? 43.951 26.168 53.990 1.00 26.74 156 ILE A C 1
ATOM 1136 O O . ILE A 1 165 ? 43.358 25.132 53.666 1.00 30.33 156 ILE A O 1
ATOM 1141 N N . GLU A 1 166 ? 44.831 26.187 54.998 1.00 28.09 157 GLU A N 1
ATOM 1142 C CA . GLU A 1 166 ? 45.187 24.950 55.686 1.00 31.23 157 GLU A CA 1
ATOM 1143 C C . GLU A 1 166 ? 44.027 24.355 56.477 1.00 28.43 157 GLU A C 1
ATOM 1144 O O . GLU A 1 166 ? 44.036 23.150 56.760 1.00 29.86 157 GLU A O 1
ATOM 1150 N N . GLN A 1 167 ? 43.031 25.163 56.838 1.00 24.58 158 GLN A N 1
ATOM 1151 C CA . GLN A 1 167 ? 41.851 24.675 57.536 1.00 23.81 158 GLN A CA 1
ATOM 1152 C C . GLN A 1 167 ? 40.647 24.502 56.618 1.00 25.23 158 GLN A C 1
ATOM 1153 O O . GLN A 1 167 ? 39.597 24.043 57.073 1.00 24.14 158 GLN A O 1
ATOM 1159 N N . PHE A 1 168 ? 40.796 24.823 55.327 1.00 25.89 159 PHE A N 1
ATOM 1160 C CA . PHE A 1 168 ? 39.656 24.881 54.414 1.00 23.36 159 PHE A CA 1
ATOM 1161 C C . PHE A 1 168 ? 39.027 23.512 54.193 1.00 24.12 159 PHE A C 1
ATOM 1162 O O . PHE A 1 168 ? 37.800 23.367 54.244 1.00 24.02 159 PHE A O 1
ATOM 1170 N N . GLU A 1 169 ? 39.844 22.496 53.900 1.00 26.34 160 GLU A N 1
ATOM 1171 C CA . GLU A 1 169 ? 39.266 21.218 53.496 1.00 28.04 160 GLU A CA 1
ATOM 1172 C C . GLU A 1 169 ? 38.415 20.620 54.606 1.00 28.19 160 GLU A C 1
ATOM 1173 O O . GLU A 1 169 ? 37.363 20.028 54.342 1.00 30.17 160 GLU A O 1
ATOM 1179 N N . ASN A 1 170 ? 38.827 20.803 55.855 1.00 30.25 161 ASN A N 1
ATOM 1180 C CA . ASN A 1 170 ? 38.053 20.281 56.968 1.00 28.23 161 ASN A CA 1
ATOM 1181 C C . ASN A 1 170 ? 36.820 21.132 57.251 1.00 23.53 161 ASN A C 1
ATOM 1182 O O . ASN A 1 170 ? 35.767 20.598 57.611 1.00 26.94 161 ASN A O 1
ATOM 1187 N N . GLU A 1 171 ? 36.940 22.456 57.104 1.00 20.90 162 GLU A N 1
ATOM 1188 C CA . GLU A 1 171 ? 35.824 23.357 57.381 1.00 20.92 162 GLU A CA 1
ATOM 1189 C C . GLU A 1 171 ? 34.699 23.180 56.370 1.00 21.72 162 GLU A C 1
ATOM 1190 O O . GLU A 1 171 ? 33.520 23.218 56.736 1.00 22.00 162 GLU A O 1
ATOM 1196 N N . ILE A 1 172 ? 35.049 22.965 55.099 1.00 23.46 163 ILE A N 1
ATOM 1197 C CA . ILE A 1 172 ? 34.047 22.918 54.037 1.00 22.25 163 ILE A CA 1
ATOM 1198 C C . ILE A 1 172 ? 33.070 21.767 54.241 1.00 24.25 163 ILE A C 1
ATOM 1199 O O . ILE A 1 172 ? 31.935 21.825 53.754 1.00 25.20 163 ILE A O 1
ATOM 1204 N N . LYS A 1 173 ? 33.462 20.743 55.010 1.00 23.75 164 LYS A N 1
ATOM 1205 C CA . LYS A 1 173 ? 32.556 19.635 55.298 1.00 30.37 164 LYS A CA 1
ATOM 1206 C C . LYS A 1 173 ? 31.343 20.056 56.123 1.00 23.14 164 LYS A C 1
ATOM 1207 O O . LYS A 1 173 ? 30.349 19.325 56.151 1.00 32.67 164 LYS A O 1
ATOM 1213 N N . ASN A 1 174 ? 31.388 21.218 56.776 1.00 24.83 165 ASN A N 1
ATOM 1214 C CA . ASN A 1 174 ? 30.267 21.686 57.579 1.00 28.10 165 ASN A CA 1
ATOM 1215 C C . ASN A 1 174 ? 29.196 22.399 56.769 1.00 26.43 165 ASN A C 1
ATOM 1216 O O . ASN A 1 174 ? 28.201 22.840 57.351 1.00 29.59 165 ASN A O 1
ATOM 1221 N N . TRP A 1 175 ? 29.362 22.528 55.457 1.00 24.96 166 TRP A N 1
ATOM 1222 C CA . TRP A 1 175 ? 28.492 23.368 54.650 1.00 23.58 166 TRP A CA 1
ATOM 1223 C C . TRP A 1 175 ? 27.557 22.521 53.801 1.00 23.49 166 TRP A C 1
ATOM 1224 O O . TRP A 1 175 ? 27.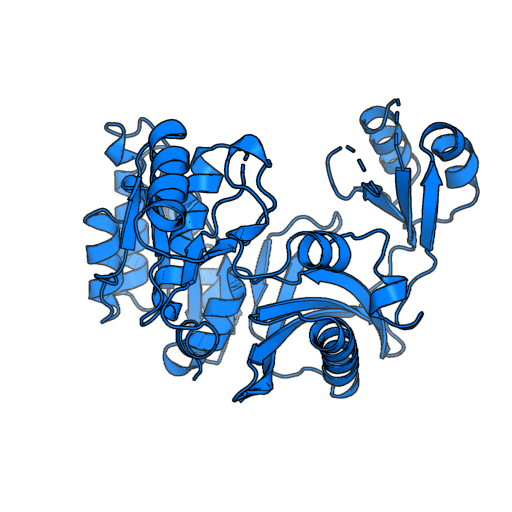960 21.486 53.260 1.00 30.03 166 TRP A O 1
ATOM 1235 N N . GLU A 1 176 ? 26.312 22.974 53.679 1.00 21.17 167 GLU A N 1
ATOM 1236 C CA . GLU A 1 176 ? 25.388 22.362 52.737 1.00 23.03 167 GLU A CA 1
ATOM 1237 C C . GLU A 1 176 ? 25.588 22.942 51.342 1.00 22.71 167 GLU A C 1
ATOM 1238 O O . GLU A 1 176 ? 26.057 24.073 51.173 1.00 21.42 167 GLU A O 1
ATOM 1244 N N . PHE A 1 177 ? 25.227 22.171 50.357 1.00 20.82 168 PHE A N 1
ATOM 1245 C CA . PHE A 1 177 ? 25.175 22.621 48.975 1.00 21.09 168 PHE A CA 1
ATOM 1246 C C . PHE A 1 177 ? 23.822 23.270 48.692 1.00 22.77 168 PHE A C 1
ATOM 1247 O O . PHE A 1 177 ? 22.809 22.891 49.288 1.00 25.50 168 PHE A O 1
ATOM 1255 N N . PRO A 1 178 ? 23.752 24.242 47.769 1.00 20.43 169 PRO A N 1
ATOM 1256 C CA . PRO A 1 178 ? 24.871 24.755 46.972 1.00 19.79 169 PRO A CA 1
ATOM 1257 C C . PRO A 1 178 ? 25.673 25.811 47.734 1.00 18.62 169 PRO A C 1
ATOM 1258 O O . PRO A 1 178 ? 25.145 26.513 48.608 1.00 18.73 169 PRO A O 1
ATOM 1262 N N . LEU A 1 179 ? 26.956 25.907 47.407 1.00 17.12 170 LEU A N 1
ATOM 1263 C CA . LEU A 1 179 ? 27.843 26.832 48.089 1.00 18.13 170 LEU A CA 1
ATOM 1264 C C . LEU A 1 179 ? 28.767 27.454 47.055 1.00 17.77 170 LEU A C 1
ATOM 1265 O O . LEU A 1 179 ? 28.854 26.991 45.909 1.00 18.12 170 LEU A O 1
ATOM 1270 N N . VAL A 1 180 ? 29.465 28.514 47.462 1.00 17.40 171 VAL A N 1
ATOM 1271 C CA . VAL A 1 180 ? 30.396 29.223 46.589 1.00 17.94 171 VAL A CA 1
ATOM 1272 C C . VAL A 1 180 ? 31.723 29.388 47.317 1.00 17.67 171 VAL A C 1
ATOM 1273 O O . VAL A 1 180 ? 31.753 29.771 48.494 1.00 19.16 171 VAL A O 1
ATOM 1277 N N . ILE A 1 181 ? 32.819 29.117 46.619 1.00 18.40 172 ILE A N 1
ATOM 1278 C CA . ILE A 1 181 ? 34.169 29.346 47.124 1.00 17.46 172 ILE A CA 1
ATOM 1279 C C . ILE A 1 181 ? 34.797 30.467 46.307 1.00 19.53 172 ILE A C 1
ATOM 1280 O O . ILE A 1 181 ? 34.755 30.436 45.070 1.00 19.39 172 ILE A O 1
ATOM 1285 N N . LYS A 1 182 ? 35.385 31.449 46.983 1.00 18.97 173 LYS A N 1
ATOM 1286 C CA . LYS A 1 182 ? 36.012 32.573 46.299 1.00 20.12 173 LYS A CA 1
ATOM 1287 C C . LYS A 1 182 ? 37.390 32.839 46.890 1.00 23.86 173 LYS A C 1
ATOM 1288 O O . LYS A 1 182 ? 37.616 32.586 48.072 1.00 22.44 173 LYS A O 1
ATOM 1294 N N . PRO A 1 183 ? 38.326 33.360 46.098 1.00 23.95 174 PRO A N 1
ATOM 1295 C CA . PRO A 1 183 ? 39.616 33.762 46.678 1.00 25.55 174 PRO A CA 1
ATOM 1296 C C . PRO A 1 183 ? 39.413 34.815 47.757 1.00 26.54 174 PRO A C 1
ATOM 1297 O O . PRO A 1 183 ? 38.604 35.733 47.613 1.00 28.99 174 PRO A O 1
ATOM 1301 N N . GLY A 1 184 ? 40.145 34.659 48.859 1.00 30.93 175 GLY A N 1
ATOM 1302 C CA . GLY A 1 184 ? 40.056 35.592 49.967 1.00 36.61 175 GLY A CA 1
ATOM 1303 C C . GLY A 1 184 ? 41.265 36.504 50.074 1.00 47.14 175 GLY A C 1
ATOM 1304 O O . GLY A 1 184 ? 41.498 37.121 51.114 1.00 55.18 175 GLY A O 1
ATOM 1305 N N . TYR A 1 193 ? 42.593 30.480 39.920 1.00 62.12 184 TYR A N 1
ATOM 1306 C CA . TYR A 1 193 ? 41.169 30.164 39.969 1.00 49.37 184 TYR A CA 1
ATOM 1307 C C . TYR A 1 193 ? 40.353 31.364 40.429 1.00 54.71 184 TYR A C 1
ATOM 1308 O O . TYR A 1 193 ? 40.858 32.251 41.120 1.00 55.42 184 TYR A O 1
ATOM 1317 N N . GLY A 1 194 ? 39.082 31.381 40.046 1.00 60.97 185 GLY A N 1
ATOM 1318 C CA . GLY A 1 194 ? 38.185 32.427 40.487 1.00 39.42 185 GLY A CA 1
ATOM 1319 C C . GLY A 1 194 ? 37.068 31.893 41.357 1.00 28.22 185 GLY A C 1
ATOM 1320 O O . GLY A 1 194 ? 37.292 31.037 42.219 1.00 32.02 185 GLY A O 1
ATOM 1321 N N . VAL A 1 195 ? 35.859 32.406 41.133 1.00 26.45 186 VAL A N 1
ATOM 1322 C CA . VAL A 1 195 ? 34.689 31.971 41.886 1.00 22.42 186 VAL A CA 1
ATOM 1323 C C . VAL A 1 195 ? 34.318 30.556 41.462 1.00 21.41 186 VAL A C 1
ATOM 1324 O O . VAL A 1 195 ? 34.201 30.265 40.266 1.00 23.77 186 VAL A O 1
ATOM 1328 N N . MET A 1 196 ? 34.082 29.677 42.439 1.00 18.52 187 MET A N 1
ATOM 1329 C CA . MET A 1 196 ? 33.772 28.272 42.190 1.00 22.10 187 MET A CA 1
ATOM 1330 C C . MET A 1 196 ? 32.456 27.924 42.885 1.00 18.99 187 MET A C 1
ATOM 1331 O O . MET A 1 196 ? 32.425 27.641 44.091 1.00 19.43 187 MET A O 1
ATOM 1336 N N . ILE A 1 197 ? 31.367 27.930 42.124 1.00 18.26 188 ILE A N 1
ATOM 1337 C CA . ILE A 1 197 ? 30.070 27.514 42.642 1.00 16.82 188 ILE A CA 1
ATOM 1338 C C . ILE A 1 197 ? 30.004 25.990 42.622 1.00 18.59 188 ILE A C 1
ATOM 1339 O O . ILE A 1 197 ? 30.346 25.350 41.618 1.00 19.92 188 ILE A O 1
ATOM 1344 N N . CYS A 1 198 ? 29.588 25.398 43.741 1.00 18.39 189 CYS A N 1
ATOM 1345 C CA . CYS A 1 198 ? 29.553 23.945 43.871 1.00 18.02 189 CYS A CA 1
ATOM 1346 C C . CYS A 1 198 ? 28.144 23.505 44.224 1.00 17.84 189 CYS A C 1
ATOM 1347 O O . CYS A 1 198 ? 27.601 23.912 45.253 1.00 18.98 189 CYS A O 1
ATOM 1350 N N . TYR A 1 199 ? 27.568 22.635 43.390 1.00 18.81 190 TYR A N 1
ATOM 1351 C CA . TYR A 1 199 ? 26.233 22.110 43.626 1.00 20.27 190 TYR A CA 1
ATOM 1352 C C . TYR A 1 199 ? 26.244 20.756 44.308 1.00 19.51 190 TYR A C 1
ATOM 1353 O O . TYR A 1 199 ? 25.211 20.347 44.846 1.00 21.92 190 TYR A O 1
ATOM 1362 N N . HIS A 1 200 ? 27.373 20.068 44.310 1.00 20.37 191 HIS A N 1
ATOM 1363 C CA . HIS A 1 200 ? 27.414 18.692 44.791 1.00 23.62 191 HIS A CA 1
ATOM 1364 C C . HIS A 1 200 ? 28.864 18.281 45.008 1.00 22.69 191 HIS A C 1
ATOM 1365 O O . HIS A 1 200 ? 29.800 19.041 44.745 1.00 20.52 191 HIS A O 1
ATOM 1372 N N . ASP A 1 201 ? 29.039 17.035 45.460 1.00 27.39 192 ASP A N 1
ATOM 1373 C CA . ASP A 1 201 ? 30.360 16.561 45.859 1.00 26.65 192 ASP A CA 1
ATOM 1374 C C . ASP A 1 201 ? 31.349 16.600 44.701 1.00 23.90 192 ASP A C 1
ATOM 1375 O O . ASP A 1 201 ? 32.530 16.912 44.891 1.00 22.76 192 ASP A O 1
ATOM 1380 N N . ALA A 1 202 ? 30.894 16.276 43.489 1.00 21.76 193 ALA A N 1
ATOM 1381 C CA . ALA A 1 202 ? 31.812 16.261 42.360 1.00 22.49 193 ALA A CA 1
ATOM 1382 C C . ALA A 1 202 ? 32.356 17.656 42.081 1.00 19.85 193 ALA A C 1
ATOM 1383 O O . ALA A 1 202 ? 33.557 17.822 41.845 1.00 22.16 193 ALA A O 1
ATOM 1385 N N . ASP A 1 203 ? 31.492 18.677 42.135 1.00 19.16 194 ASP A N 1
ATOM 1386 C CA . ASP A 1 203 ? 31.977 20.048 41.974 1.00 21.46 194 ASP A CA 1
ATOM 1387 C C . ASP A 1 203 ? 32.988 20.397 43.053 1.00 20.36 194 ASP A C 1
ATOM 1388 O O . ASP A 1 203 ? 34.009 21.033 42.774 1.00 21.36 194 ASP A O 1
ATOM 1393 N N . LEU A 1 204 ? 32.705 20.002 44.295 1.00 19.74 195 LEU A N 1
ATOM 1394 C CA . LEU A 1 204 ? 33.573 20.362 45.412 1.00 21.05 195 LEU A CA 1
ATOM 1395 C C . LEU A 1 204 ? 34.938 19.705 45.286 1.00 23.52 195 LEU A C 1
ATOM 1396 O O . LEU A 1 204 ? 35.965 20.355 45.519 1.00 23.76 195 LEU A O 1
ATOM 1401 N N . GLN A 1 205 ? 34.978 18.425 44.902 1.00 23.46 196 GLN A N 1
ATOM 1402 C CA . GLN A 1 205 ? 36.269 17.761 44.758 1.00 26.78 196 GLN A CA 1
ATOM 1403 C C . GLN A 1 205 ? 37.106 18.403 43.661 1.00 26.17 196 GLN A C 1
ATOM 1404 O O . GLN A 1 205 ? 38.330 18.511 43.790 1.00 29.31 196 GLN A O 1
ATOM 1410 N N . LYS A 1 206 ? 36.465 18.850 42.579 1.00 24.54 197 LYS A N 1
ATOM 1411 C CA . LYS A 1 206 ? 37.198 19.572 41.542 1.00 27.65 197 LYS A CA 1
ATOM 1412 C C . LYS A 1 206 ? 37.724 20.910 42.051 1.00 29.57 197 LYS A C 1
ATOM 1413 O O . LYS A 1 206 ? 38.850 21.306 41.723 1.00 31.39 197 LYS A O 1
ATOM 1415 N N . ALA A 1 207 ? 36.927 21.621 42.852 1.00 28.25 198 ALA A N 1
ATOM 1416 C CA . ALA A 1 207 ? 37.388 22.889 43.404 1.00 28.08 198 ALA A CA 1
ATOM 1417 C C . ALA A 1 207 ? 38.568 22.681 44.346 1.00 27.32 198 ALA A C 1
ATOM 1418 O O . ALA A 1 207 ? 39.546 23.438 44.305 1.00 30.88 198 ALA A O 1
ATOM 1420 N N . ILE A 1 208 ? 38.494 21.661 45.202 1.00 24.48 199 ILE A N 1
ATOM 1421 C CA . ILE A 1 208 ? 39.582 21.395 46.140 1.00 26.72 199 ILE A CA 1
ATOM 1422 C C . ILE A 1 208 ? 40.880 21.113 45.392 1.00 41.33 199 ILE A C 1
ATOM 1423 O O . ILE A 1 208 ? 41.957 21.573 45.792 1.00 40.99 199 ILE A O 1
ATOM 1428 N N . THR A 1 209 ? 40.798 20.374 44.283 1.00 33.90 200 THR A N 1
ATOM 1429 C CA . THR A 1 209 ? 42.002 20.086 43.508 1.00 39.29 200 THR A CA 1
ATOM 1430 C C . THR A 1 209 ? 42.616 21.363 42.950 1.00 43.04 200 THR A C 1
ATOM 1431 O O . THR A 1 209 ? 43.843 21.514 42.928 1.00 52.80 200 THR A O 1
ATOM 1435 N N . ARG A 1 210 ? 41.778 22.307 42.515 1.00 41.79 201 ARG A N 1
ATOM 1436 C CA . ARG A 1 210 ? 42.295 23.566 41.989 1.00 38.84 201 ARG A CA 1
ATOM 1437 C C . ARG A 1 210 ? 42.877 24.445 43.091 1.00 48.53 201 ARG A C 1
ATOM 1438 O O . ARG A 1 210 ? 43.807 25.218 42.836 1.00 53.09 201 ARG A O 1
ATOM 1440 N N . ILE A 1 211 ? 42.351 24.341 44.313 1.00 38.29 202 ILE A N 1
ATOM 1441 C CA . ILE A 1 211 ? 42.877 25.133 45.420 1.00 44.41 202 ILE A CA 1
ATOM 1442 C C . ILE A 1 211 ? 44.227 24.590 45.877 1.00 60.05 202 ILE A C 1
ATOM 1443 O O . ILE A 1 211 ? 45.132 25.355 46.233 1.00 67.34 202 ILE A O 1
ATOM 1448 N N . LYS A 1 212 ? 44.388 23.270 45.866 1.00 59.10 203 LYS A N 1
ATOM 1449 C CA . LYS A 1 212 ? 45.634 22.637 46.294 1.00 62.96 203 LYS A CA 1
ATOM 1450 C C . LYS A 1 212 ? 46.808 22.982 45.378 1.00 48.42 203 LYS A C 1
ATOM 1451 O O . LYS A 1 212 ? 46.677 22.984 44.154 1.00 58.60 203 LYS A O 1
ATOM 1457 N N . ASN A 1 219 ? 46.174 32.387 50.542 1.00 36.08 210 ASN A N 1
ATOM 1458 C CA . ASN A 1 219 ? 46.250 32.217 51.989 1.00 47.02 210 ASN A CA 1
ATOM 1459 C C . ASN A 1 219 ? 44.879 31.959 52.621 1.00 34.48 210 ASN A C 1
ATOM 1460 O O . ASN A 1 219 ? 44.767 31.208 53.591 1.00 33.23 210 ASN A O 1
ATOM 1465 N N . SER A 1 220 ? 43.841 32.592 52.074 1.00 32.94 211 SER A N 1
ATOM 1466 C CA . SER A 1 220 ? 42.497 32.504 52.628 1.00 27.64 211 SER A CA 1
ATOM 1467 C C . SER A 1 220 ? 41.489 32.326 51.504 1.00 27.72 211 SER A C 1
ATOM 1468 O O . SER A 1 220 ? 41.733 32.698 50.355 1.00 31.17 211 SER A O 1
ATOM 1471 N N . LEU A 1 221 ? 40.343 31.757 51.865 1.00 26.02 212 LEU A N 1
ATOM 1472 C CA . LEU A 1 221 ? 39.235 31.537 50.951 1.00 23.35 212 LEU A CA 1
ATOM 1473 C C . LEU A 1 221 ? 37.961 32.028 51.616 1.00 23.13 212 LEU A C 1
ATOM 1474 O O . LEU A 1 221 ? 37.815 31.957 52.840 1.00 25.68 212 LEU A O 1
ATOM 1479 N N . ILE A 1 222 ? 37.044 32.539 50.803 1.00 19.81 213 ILE A N 1
ATOM 1480 C CA . ILE A 1 222 ? 35.694 32.864 51.240 1.00 18.73 213 ILE A CA 1
ATOM 1481 C C . ILE A 1 222 ? 34.805 31.679 50.894 1.00 18.37 213 ILE A C 1
ATOM 1482 O O . ILE A 1 222 ? 34.835 31.184 49.759 1.00 19.47 213 ILE A O 1
ATOM 1487 N N . ILE A 1 223 ? 34.036 31.204 51.872 1.00 18.16 214 ILE A N 1
ATOM 1488 C CA . ILE A 1 223 ? 32.968 30.232 51.644 1.00 17.43 214 ILE A CA 1
ATOM 1489 C C . ILE A 1 223 ? 31.651 30.965 51.855 1.00 17.69 214 ILE A C 1
ATOM 1490 O O . ILE A 1 223 ? 31.464 31.634 52.881 1.00 18.13 214 ILE A O 1
ATOM 1495 N N . GLU A 1 224 ? 30.726 30.836 50.904 1.00 17.96 215 GLU A N 1
ATOM 1496 C CA . GLU A 1 224 ? 29.470 31.566 50.976 1.00 20.65 215 GLU A CA 1
ATOM 1497 C C . GLU A 1 224 ? 28.329 30.631 50.606 1.00 17.91 215 GLU A C 1
ATOM 1498 O O . GLU A 1 224 ? 28.468 29.828 49.683 1.00 20.30 215 GLU A O 1
ATOM 1504 N N . GLN A 1 225 ? 27.198 30.728 51.300 1.00 17.87 216 GLN A N 1
ATOM 1505 C CA . GLN A 1 225 ? 26.030 29.996 50.821 1.00 18.08 216 GLN A CA 1
ATOM 1506 C C . GLN A 1 225 ? 25.613 30.532 49.451 1.00 17.85 216 GLN A C 1
ATOM 1507 O O . GLN A 1 225 ? 25.626 31.743 49.216 1.00 18.89 216 GLN A O 1
ATOM 1513 N N . LYS A 1 226 ? 25.280 29.619 48.538 1.00 17.73 217 LYS A N 1
ATOM 1514 C CA . LYS A 1 226 ? 24.773 30.017 47.225 1.00 18.92 217 LYS A CA 1
ATOM 1515 C C . LYS A 1 226 ? 23.297 30.354 47.388 1.00 18.87 217 LYS A C 1
ATOM 1516 O O . LYS A 1 226 ? 22.474 29.476 47.680 1.00 22.97 217 LYS A O 1
ATOM 1522 N N . ILE A 1 227 ? 22.973 31.637 47.229 1.00 18.92 218 ILE A N 1
ATOM 1523 C CA . ILE A 1 227 ? 21.597 32.106 47.295 1.00 21.08 218 ILE A CA 1
ATOM 1524 C C . ILE A 1 227 ? 20.847 31.675 46.043 1.00 21.87 218 ILE A C 1
ATOM 1525 O O . ILE A 1 227 ? 21.358 31.786 44.923 1.00 20.74 218 ILE A O 1
ATOM 1530 N N . GLU A 1 228 ? 19.617 31.191 46.227 1.00 22.41 219 GLU A N 1
ATOM 1531 C CA . GLU A 1 228 ? 18.740 30.832 45.108 1.00 20.91 219 GLU A CA 1
ATOM 1532 C C . GLU A 1 228 ? 18.006 32.103 44.701 1.00 23.32 219 GLU A C 1
ATOM 1533 O O . GLU A 1 228 ? 16.882 32.384 45.123 1.00 29.55 219 GLU A O 1
ATOM 1539 N N . GLU A 1 229 ? 18.676 32.912 43.893 1.00 22.62 220 GLU A N 1
ATOM 1540 C CA . GLU A 1 229 ? 18.168 34.250 43.657 1.00 21.87 220 GLU A CA 1
ATOM 1541 C C . GLU A 1 229 ? 17.023 34.213 42.659 1.00 23.56 220 GLU A C 1
ATOM 1542 O O . GLU A 1 229 ? 16.972 33.362 41.766 1.00 27.40 220 GLU A O 1
ATOM 1548 N N . LYS A 1 230 ? 16.073 35.122 42.848 1.00 21.89 221 LYS A N 1
ATOM 1549 C CA . LYS A 1 230 ? 15.055 35.340 41.830 1.00 25.27 221 LYS A CA 1
ATOM 1550 C C . LYS A 1 230 ? 15.383 36.523 40.941 1.00 24.94 221 LYS A C 1
ATOM 1551 O O . LYS A 1 230 ? 14.807 36.649 39.857 1.00 28.57 221 LYS A O 1
ATOM 1557 N N . ALA A 1 231 ? 16.299 37.380 41.375 1.00 24.41 222 ALA A N 1
ATOM 1558 C CA . ALA A 1 231 ? 16.762 38.483 40.562 1.00 25.23 222 ALA A CA 1
ATOM 1559 C C . ALA A 1 231 ? 18.165 38.828 41.011 1.00 22.99 222 ALA A C 1
ATOM 1560 O O . ALA A 1 231 ? 18.583 38.537 42.140 1.00 22.68 222 ALA A O 1
ATOM 1562 N N . ASN A 1 232 ? 18.895 39.438 40.113 1.00 22.63 223 ASN A N 1
ATOM 1563 C CA . ASN A 1 232 ? 20.129 40.075 40.483 1.00 23.93 223 ASN A CA 1
ATOM 1564 C C . ASN A 1 232 ? 20.148 41.459 39.871 1.00 29.24 223 ASN A C 1
ATOM 1565 O O . ASN A 1 232 ? 19.417 41.764 38.921 1.00 26.70 223 ASN A O 1
ATOM 1570 N N . TYR A 1 233 ? 20.990 42.298 40.443 1.00 22.69 224 TYR A N 1
ATOM 1571 C CA . TYR A 1 233 ? 21.158 43.645 39.945 1.00 22.83 224 TYR A CA 1
ATOM 1572 C C . TYR A 1 233 ? 22.617 44.025 40.129 1.00 25.00 224 TYR A C 1
ATOM 1573 O O . TYR A 1 233 ? 23.265 43.587 41.083 1.00 27.66 224 TYR A O 1
ATOM 1582 N N . CYS A 1 234 ? 23.139 44.795 39.202 1.00 19.92 225 CYS A N 1
ATOM 1583 C CA . CYS A 1 234 ? 24.374 45.541 39.404 1.00 19.09 225 CYS A CA 1
ATOM 1584 C C . CYS A 1 234 ? 23.915 46.987 39.483 1.00 16.99 225 CYS A C 1
ATOM 1585 O O . CYS A 1 234 ? 23.622 47.616 38.465 1.00 18.47 225 CYS A O 1
ATOM 1588 N N . VAL A 1 235 ? 23.813 47.494 40.696 1.00 17.89 226 VAL A N 1
ATOM 1589 C CA . VAL A 1 235 ? 23.274 48.818 40.969 1.00 16.20 226 VAL A CA 1
ATOM 1590 C C . VAL A 1 235 ? 24.441 49.790 41.044 1.00 16.39 226 VAL A C 1
ATOM 1591 O O . VAL A 1 235 ? 25.427 49.530 41.752 1.00 17.46 226 VAL A O 1
ATOM 1595 N N . GLN A 1 236 ? 24.346 50.906 40.329 1.00 15.42 227 GLN A N 1
ATOM 1596 C CA . GLN A 1 236 ? 25.506 51.758 40.118 1.00 16.88 227 GLN A CA 1
ATOM 1597 C C . GLN A 1 236 ? 25.261 53.188 40.571 1.00 16.67 227 GLN A C 1
ATOM 1598 O O . GLN A 1 236 ? 24.163 53.723 40.434 1.00 17.32 227 GLN A O 1
ATOM 1604 N N . PHE A 1 237 ? 26.314 53.800 41.102 1.00 16.78 228 PHE A N 1
ATOM 1605 C CA . PHE A 1 237 ? 26.273 55.134 41.683 1.00 16.40 228 PHE A CA 1
ATOM 1606 C C . PHE A 1 237 ? 27.527 55.895 41.289 1.00 17.12 228 PHE A C 1
ATOM 1607 O O . PHE A 1 237 ? 28.566 55.301 40.989 1.00 18.03 228 PHE A O 1
ATOM 1615 N N . ALA A 1 238 ? 27.428 57.223 41.311 1.00 17.40 229 ALA A N 1
ATOM 1616 C CA . ALA A 1 238 ? 28.586 58.090 41.156 1.00 17.73 229 ALA A CA 1
ATOM 1617 C C . ALA A 1 238 ? 28.659 59.044 42.334 1.00 18.51 229 ALA A C 1
ATOM 1618 O O . ALA A 1 238 ? 27.645 59.344 42.971 1.00 18.96 229 ALA A O 1
ATOM 1620 N N . TYR A 1 239 ? 29.868 59.499 42.634 1.00 17.50 230 TYR A N 1
ATOM 1621 C CA . TYR A 1 239 ? 30.040 60.549 43.629 1.00 17.04 230 TYR A CA 1
ATOM 1622 C C . TYR A 1 239 ? 31.154 61.495 43.215 1.00 18.14 230 TYR A C 1
ATOM 1623 O O . TYR A 1 239 ? 32.227 61.065 42.779 1.00 19.76 230 TYR A O 1
ATOM 1632 N N . SER A 1 240 ? 30.894 62.787 43.382 1.00 20.65 231 SER A N 1
ATOM 1633 C CA . SER A 1 240 ? 31.935 63.802 43.451 1.00 20.57 231 SER A CA 1
ATOM 1634 C C . SER A 1 240 ? 31.468 64.813 44.481 1.00 22.17 231 SER A C 1
ATOM 1635 O O . SER A 1 240 ? 30.289 64.850 44.840 1.00 23.68 231 SER A O 1
ATOM 1638 N N . GLU A 1 241 ? 32.409 65.631 44.962 1.00 25.36 232 GLU A N 1
ATOM 1639 C CA . GLU A 1 241 ? 32.072 66.587 46.015 1.00 30.96 232 GLU A CA 1
ATOM 1640 C C . GLU A 1 241 ? 30.970 67.543 45.567 1.00 27.89 232 GLU A C 1
ATOM 1641 O O . GLU A 1 241 ? 30.065 67.866 46.346 1.00 34.39 232 GLU A O 1
ATOM 1643 N N . SER A 1 242 ? 31.008 67.979 44.308 1.00 28.46 233 SER A N 1
ATOM 1644 C CA . SER A 1 242 ? 30.006 68.929 43.830 1.00 29.80 233 SER A CA 1
ATOM 1645 C C . SER A 1 242 ? 28.655 68.275 43.573 1.00 37.00 233 SER A C 1
ATOM 1646 O O . SER A 1 242 ? 27.618 68.938 43.693 1.00 37.20 233 SER A O 1
ATOM 1649 N N . LEU A 1 243 ? 28.639 66.985 43.236 1.00 31.30 234 LEU A N 1
ATOM 1650 C CA . LEU A 1 243 ? 27.416 66.305 42.835 1.00 29.26 234 LEU A CA 1
ATOM 1651 C C . LEU A 1 243 ? 26.742 65.529 43.955 1.00 30.59 234 LEU A C 1
ATOM 1652 O O . LEU A 1 243 ? 25.554 65.212 43.834 1.00 32.00 234 LEU A O 1
ATOM 1657 N N . GLY A 1 244 ? 27.460 65.205 45.024 1.00 24.24 235 GLY A N 1
ATOM 1658 C CA . GLY A 1 244 ? 26.936 64.250 45.974 1.00 24.53 235 GLY A CA 1
ATOM 1659 C C . GLY A 1 244 ? 26.806 62.872 45.336 1.00 21.38 235 GLY A C 1
ATOM 1660 O O . GLY A 1 244 ? 27.313 62.604 44.244 1.00 21.80 235 GLY A O 1
ATOM 1661 N N . ILE A 1 245 ? 26.102 61.993 46.047 1.00 20.26 236 ILE A N 1
ATOM 1662 C CA . ILE A 1 245 ? 25.863 60.635 45.569 1.00 20.78 236 ILE A CA 1
ATOM 1663 C C . ILE A 1 245 ? 24.710 60.656 44.574 1.00 23.43 236 ILE A C 1
ATOM 1664 O O . ILE A 1 245 ? 23.614 61.146 44.882 1.00 23.78 236 ILE A O 1
ATOM 1669 N N . GLN A 1 246 ? 24.950 60.127 43.378 1.00 20.11 237 GLN A N 1
ATOM 1670 C CA . GLN A 1 246 ? 23.932 60.034 42.340 1.00 21.34 237 GLN A CA 1
ATOM 1671 C C . GLN A 1 246 ? 23.729 58.577 41.954 1.00 22.26 237 GLN A C 1
ATOM 1672 O O . GLN A 1 246 ? 24.697 57.864 41.671 1.00 22.44 237 GLN A O 1
ATOM 1678 N N . TYR A 1 247 ? 22.474 58.141 41.938 1.00 19.66 238 TYR A N 1
ATOM 1679 C CA . TYR A 1 247 ? 22.118 56.818 41.443 1.00 18.94 238 TYR A CA 1
ATOM 1680 C C . TYR A 1 247 ? 22.075 56.869 39.922 1.00 19.67 238 TYR A C 1
ATOM 1681 O O . TYR A 1 247 ? 21.381 57.711 39.337 1.00 22.58 238 TYR A O 1
ATOM 1690 N N . LEU A 1 248 ? 22.832 55.983 39.280 1.00 18.35 239 LEU A N 1
ATOM 1691 C CA . LEU A 1 248 ? 22.939 55.975 37.826 1.00 17.51 239 LEU A CA 1
ATOM 1692 C C . LEU A 1 248 ? 21.962 55.022 37.154 1.00 19.94 239 LEU A C 1
ATOM 1693 O O . LEU A 1 248 ? 21.715 55.165 35.953 1.00 23.68 239 LEU A O 1
ATOM 1698 N N . GLY A 1 249 ? 21.414 54.066 37.881 1.00 18.82 240 GLY A N 1
ATOM 1699 C CA . GLY A 1 249 ? 20.596 53.004 37.335 1.00 20.24 240 GLY A CA 1
ATOM 1700 C C . GLY A 1 249 ? 21.185 51.646 37.664 1.00 17.72 240 GLY A C 1
ATOM 1701 O O . GLY A 1 249 ? 22.099 51.514 38.482 1.00 18.12 240 GLY A O 1
ATOM 1702 N N . ALA A 1 250 ? 20.651 50.619 37.014 1.00 19.43 241 ALA A N 1
ATOM 1703 C CA . ALA A 1 250 ? 21.106 49.269 37.292 1.00 17.40 241 ALA A CA 1
ATOM 1704 C C . ALA A 1 250 ? 21.059 48.449 36.017 1.00 18.11 241 ALA A C 1
ATOM 1705 O O . ALA A 1 250 ? 20.308 48.752 35.083 1.00 21.32 241 ALA A O 1
ATOM 1707 N N . ALA A 1 251 ? 21.860 47.396 35.992 1.00 18.74 242 ALA A N 1
ATOM 1708 C CA . ALA A 1 251 ? 21.794 46.392 34.947 1.00 19.16 242 ALA A CA 1
ATOM 1709 C C . ALA A 1 251 ? 21.631 45.033 35.601 1.00 22.34 242 ALA A C 1
ATOM 1710 O O . ALA A 1 251 ? 22.069 44.821 36.731 1.00 24.46 242 ALA A O 1
ATOM 1712 N N . THR A 1 252 ? 20.958 44.128 34.920 1.00 19.67 243 THR A N 1
ATOM 1713 C CA . THR A 1 252 ? 20.920 42.742 35.346 1.00 19.45 243 THR A CA 1
ATOM 1714 C C . THR A 1 252 ? 22.198 42.080 34.861 1.00 20.69 243 THR A C 1
ATOM 1715 O O . THR A 1 252 ? 22.722 42.434 33.801 1.00 24.72 243 THR A O 1
ATOM 1719 N N . GLN A 1 253 ? 22.723 41.135 35.631 1.00 19.65 244 GLN A N 1
ATOM 1720 C CA . GLN A 1 253 ? 23.865 40.348 35.196 1.00 18.42 244 GLN A CA 1
ATOM 1721 C C . GLN A 1 253 ? 23.359 39.040 34.620 1.00 21.81 244 GLN A C 1
ATOM 1722 O O . GLN A 1 253 ? 22.550 38.349 35.252 1.00 21.60 244 GLN A O 1
ATOM 1728 N N . LEU A 1 254 ? 23.818 38.715 33.420 1.00 19.87 245 LEU A N 1
ATOM 1729 C CA . LEU A 1 254 ? 23.574 37.423 32.802 1.00 19.61 245 LEU A CA 1
ATOM 1730 C C . LEU A 1 254 ? 24.754 36.542 33.182 1.00 21.19 245 LEU A C 1
ATOM 1731 O O . LEU A 1 254 ? 25.899 36.829 32.818 1.00 21.37 245 LEU A O 1
ATOM 1736 N N . THR A 1 255 ? 24.491 35.498 33.957 1.00 24.12 246 THR A N 1
ATOM 1737 C CA . THR A 1 255 ? 25.523 34.543 34.325 1.00 24.97 246 THR A CA 1
ATOM 1738 C C . THR A 1 255 ? 24.955 33.144 34.181 1.00 29.05 246 THR A C 1
ATOM 1739 O O . THR A 1 255 ? 23.761 32.923 34.404 1.00 32.95 246 THR A O 1
ATOM 1743 N N . ASP A 1 256 ? 25.819 32.197 33.818 1.00 23.65 247 ASP A N 1
ATOM 1744 C CA . ASP A 1 256 ? 25.396 30.805 33.836 1.00 24.34 247 ASP A CA 1
ATOM 1745 C C . ASP A 1 256 ? 25.326 30.316 35.285 1.00 22.12 247 ASP A C 1
ATOM 1746 O O . ASP A 1 256 ? 25.574 31.065 36.236 1.00 24.19 247 ASP A O 1
ATOM 1751 N N . LYS A 1 257 ? 24.970 29.044 35.461 1.00 23.53 248 LYS A N 1
ATOM 1752 C CA . LYS A 1 257 ? 24.762 28.558 36.820 1.00 23.42 248 LYS A CA 1
ATOM 1753 C C . LYS A 1 257 ? 26.052 28.473 37.618 1.00 21.79 248 LYS A C 1
ATOM 1754 O O . LYS A 1 257 ? 25.991 28.334 38.844 1.00 21.75 248 LYS A O 1
ATOM 1760 N N . TYR A 1 258 ? 27.205 28.567 36.967 1.00 21.72 249 TYR A N 1
ATOM 1761 C CA . TYR A 1 258 ? 28.485 28.605 37.656 1.00 20.34 249 TYR A CA 1
ATOM 1762 C C . TYR A 1 258 ? 29.014 30.025 37.829 1.00 22.47 249 TYR A C 1
ATOM 1763 O O . TYR A 1 258 ? 30.155 30.203 38.265 1.00 22.50 249 TYR A O 1
ATOM 1772 N N . GLY A 1 259 ? 28.195 31.036 37.532 1.00 20.61 250 GLY A N 1
ATOM 1773 C CA . GLY A 1 259 ? 28.572 32.415 37.759 1.00 22.30 250 GLY A CA 1
ATOM 1774 C C . GLY A 1 259 ? 29.381 33.063 36.662 1.00 21.43 250 GLY A C 1
ATOM 1775 O O . GLY A 1 259 ? 29.822 34.203 36.846 1.00 22.25 250 GLY A O 1
ATOM 1776 N N . PHE A 1 260 ? 29.594 32.383 35.538 1.00 19.55 251 PHE A N 1
ATOM 1777 C CA . PHE A 1 260 ? 30.384 32.965 34.461 1.00 20.90 251 PHE A CA 1
ATOM 1778 C C . PHE A 1 260 ? 29.596 34.042 33.727 1.00 21.91 251 PHE A C 1
ATOM 1779 O O . PHE A 1 260 ? 28.404 33.893 33.458 1.00 21.02 251 PHE A O 1
ATOM 1787 N N . TYR A 1 261 ? 30.290 35.131 33.407 1.00 23.25 252 TYR A N 1
ATOM 1788 C CA . TYR A 1 261 ? 29.666 36.332 32.867 1.00 19.84 252 TYR A CA 1
ATOM 1789 C C . TYR A 1 261 ? 29.280 36.149 31.402 1.00 22.78 252 TYR A C 1
ATOM 1790 O O . TYR A 1 261 ? 30.110 35.761 30.569 1.00 24.69 252 TYR A O 1
ATOM 1799 N N . ASN A 1 262 ? 28.011 36.436 31.095 1.00 21.14 253 ASN A N 1
ATOM 1800 C CA . ASN A 1 262 ? 27.477 36.369 29.741 1.00 23.08 253 ASN A CA 1
ATOM 1801 C C . ASN A 1 262 ? 26.852 37.685 29.296 1.00 19.21 253 ASN A C 1
ATOM 1802 O O . ASN A 1 262 ? 26.119 37.706 28.301 1.00 21.16 253 ASN A O 1
ATOM 1807 N N . GLY A 1 263 ? 27.146 38.783 29.975 1.00 19.18 254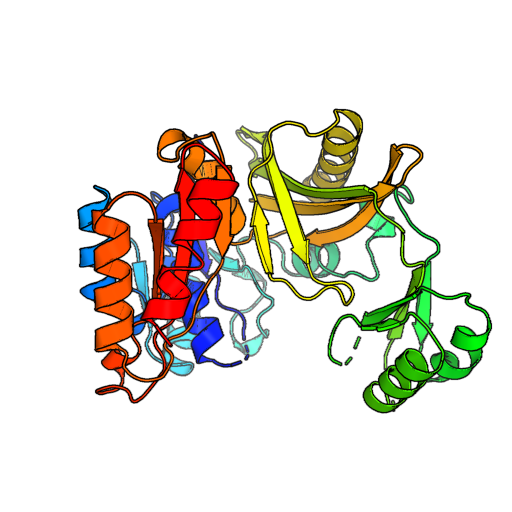 GLY A N 1
ATOM 1808 C CA . GLY A 1 263 ? 26.659 40.086 29.561 1.00 19.89 254 GLY A CA 1
ATOM 1809 C C . GLY A 1 263 ? 25.806 40.740 30.630 1.00 17.61 254 GLY A C 1
ATOM 1810 O O . GLY A 1 263 ? 25.638 40.225 31.736 1.00 20.85 254 GLY A O 1
ATOM 1811 N N . ASN A 1 264 ? 25.256 41.898 30.277 1.00 17.07 255 ASN A N 1
ATOM 1812 C CA . ASN A 1 264 ? 24.392 42.670 31.168 1.00 17.77 255 ASN A CA 1
ATOM 1813 C C . ASN A 1 264 ? 23.183 43.148 30.387 1.00 18.64 255 ASN A C 1
ATOM 1814 O O . ASN A 1 264 ? 23.315 43.533 29.224 1.00 21.28 255 ASN A O 1
ATOM 1819 N N . GLU A 1 265 ? 22.010 43.140 31.000 1.00 18.52 256 GLU A N 1
ATOM 1820 C CA . GLU A 1 265 ? 20.818 43.698 30.370 1.00 20.51 256 GLU A CA 1
ATOM 1821 C C . GLU A 1 265 ? 20.351 44.934 31.121 1.00 19.59 256 GLU A C 1
ATOM 1822 O O . GLU A 1 265 ? 20.552 45.054 32.331 1.00 21.33 256 GLU A O 1
ATOM 1828 N N A ASN A 1 266 ? 19.691 45.828 30.386 0.68 21.18 257 ASN A N 1
ATOM 1829 N N B ASN A 1 266 ? 19.726 45.866 30.413 0.32 20.67 257 ASN A N 1
ATOM 1830 C CA A ASN A 1 266 ? 19.044 46.988 30.975 0.68 23.85 257 ASN A CA 1
ATOM 1831 C CA B ASN A 1 266 ? 19.195 47.049 31.074 0.32 22.62 257 ASN A CA 1
ATOM 1832 C C A ASN A 1 266 ? 17.919 46.566 31.909 0.68 20.86 257 ASN A C 1
ATOM 1833 C C B ASN A 1 266 ? 17.892 46.715 31.794 0.32 22.37 257 ASN A C 1
ATOM 1834 O O A ASN A 1 266 ? 17.334 45.491 31.770 0.68 24.71 257 ASN A O 1
ATOM 1835 O O B ASN A 1 266 ? 17.119 45.857 31.362 0.32 30.51 257 ASN A O 1
ATOM 1844 N N . THR A 1 267 ? 17.660 47.402 32.913 1.00 23.45 258 THR A N 1
ATOM 1845 C CA . THR A 1 267 ? 16.450 47.229 33.703 1.00 23.97 258 THR A CA 1
ATOM 1846 C C . THR A 1 267 ? 16.064 48.555 34.333 1.00 23.89 258 THR A C 1
ATOM 1847 O O . THR A 1 267 ? 16.922 49.301 34.812 1.00 35.18 258 THR A O 1
ATOM 1851 N N . THR A 1 268 ? 14.763 48.832 34.336 1.00 34.30 259 THR A N 1
ATOM 1852 C CA . THR A 1 268 ? 14.210 49.994 35.015 1.00 43.41 259 THR A CA 1
ATOM 1853 C C . THR A 1 268 ? 13.312 49.614 36.180 1.00 30.04 259 THR A C 1
ATOM 1854 O O . THR A 1 268 ? 12.731 50.501 36.814 1.00 45.67 259 THR A O 1
ATOM 1858 N N . ASN A 1 269 ? 13.183 48.328 36.480 1.00 28.43 260 ASN A N 1
ATOM 1859 C CA . ASN A 1 269 ? 12.306 47.854 37.541 1.00 34.33 260 ASN A CA 1
ATOM 1860 C C . ASN A 1 269 ? 13.158 47.373 38.710 1.00 36.02 260 ASN A C 1
ATOM 1861 O O . ASN A 1 269 ? 13.171 46.190 39.058 1.00 45.98 260 ASN A O 1
ATOM 1866 N N . VAL A 1 270 ? 13.876 48.307 39.321 1.00 32.62 261 VAL A N 1
ATOM 1867 C CA . VAL A 1 270 ? 14.723 48.011 40.472 1.00 26.31 261 VAL A CA 1
ATOM 1868 C C . VAL A 1 270 ? 13.940 48.346 41.734 1.00 22.07 261 VAL A C 1
ATOM 1869 O O . VAL A 1 270 ? 13.574 49.513 41.926 1.00 23.84 261 VAL A O 1
ATOM 1873 N N . PRO A 1 271 ? 13.690 47.383 42.615 1.00 20.46 262 PRO A N 1
ATOM 1874 C CA . PRO A 1 271 ? 12.986 47.688 43.866 1.00 22.65 262 PRO A CA 1
ATOM 1875 C C . PRO A 1 271 ? 13.694 48.766 44.678 1.00 24.11 262 PRO A C 1
ATOM 1876 O O . PRO A 1 271 ? 14.924 48.838 44.729 1.00 22.07 262 PRO A O 1
ATOM 1880 N N . GLU A 1 272 ? 12.894 49.606 45.334 1.00 24.27 263 GLU A N 1
ATOM 1881 C CA . GLU A 1 272 ? 13.449 50.715 46.100 1.00 22.78 263 GLU A CA 1
ATOM 1882 C C . GLU A 1 272 ? 14.392 50.230 47.200 1.00 21.02 263 GLU A C 1
ATOM 1883 O O . GLU A 1 272 ? 15.391 50.894 47.499 1.00 22.05 263 GLU A O 1
ATOM 1885 N N . HIS A 1 273 ? 14.109 49.073 47.809 1.00 20.89 264 HIS A N 1
ATOM 1886 C CA . HIS A 1 273 ? 14.995 48.610 48.874 1.00 20.40 264 HIS A CA 1
ATOM 1887 C C . HIS A 1 273 ? 16.318 48.071 48.336 1.00 21.53 264 HIS A C 1
ATOM 1888 O O . HIS A 1 273 ? 17.320 48.070 49.064 1.00 20.79 264 HIS A O 1
ATOM 1895 N N . VAL A 1 274 ? 16.344 47.647 47.073 1.00 19.89 265 VAL A N 1
ATOM 1896 C CA . VAL A 1 274 ? 17.605 47.275 46.433 1.00 20.11 265 VAL A CA 1
ATOM 1897 C C . VAL A 1 274 ? 18.444 48.515 46.159 1.00 17.38 265 VAL A C 1
ATOM 1898 O O . VAL A 1 274 ? 19.641 48.558 46.473 1.00 18.22 265 VAL A O 1
ATOM 1902 N N . ILE A 1 275 ? 17.818 49.558 45.613 1.00 18.13 266 ILE A N 1
ATOM 1903 C CA . ILE A 1 275 ? 18.522 50.817 45.393 1.00 19.26 266 ILE A CA 1
ATOM 1904 C C . ILE A 1 275 ? 19.073 51.348 46.708 1.00 19.99 266 ILE A C 1
ATOM 1905 O O . ILE A 1 275 ? 20.229 51.770 46.789 1.00 19.73 266 ILE A O 1
ATOM 1910 N N . GLU A 1 276 ? 18.251 51.321 47.764 1.00 19.78 267 GLU A N 1
ATOM 1911 C CA . GLU A 1 276 ? 18.674 51.844 49.062 1.00 20.80 267 GLU A CA 1
ATOM 1912 C C . GLU A 1 276 ? 19.819 51.034 49.667 1.00 17.83 267 GLU A C 1
ATOM 1913 O O . GLU A 1 276 ? 20.732 51.615 50.264 1.00 19.41 267 GLU A O 1
ATOM 1919 N N . ALA A 1 277 ? 19.803 49.705 49.525 1.00 18.07 268 ALA A N 1
ATOM 1920 C CA . ALA A 1 277 ? 20.957 48.918 49.953 1.00 16.94 268 ALA A CA 1
ATOM 1921 C C . ALA A 1 277 ? 22.234 49.401 49.260 1.00 17.67 268 ALA A C 1
ATOM 1922 O O . ALA A 1 277 ? 23.272 49.625 49.900 1.00 18.08 268 ALA A O 1
ATOM 1924 N N . GLY A 1 278 ? 22.179 49.563 47.937 1.00 17.25 269 GLY A N 1
ATOM 1925 C CA . GLY A 1 278 ? 23.332 50.071 47.209 1.00 17.64 269 GLY A CA 1
ATOM 1926 C C . GLY A 1 278 ? 23.755 51.459 47.655 1.00 16.58 269 GLY A C 1
ATOM 1927 O O . GLY A 1 278 ? 24.951 51.741 47.785 1.00 17.79 269 GLY A O 1
ATOM 1928 N N . ARG A 1 279 ? 22.781 52.352 47.882 1.00 17.08 270 ARG A N 1
ATOM 1929 C CA . ARG A 1 279 ? 23.100 53.717 48.296 1.00 19.57 270 ARG A CA 1
ATOM 1930 C C . ARG A 1 279 ? 23.832 53.726 49.633 1.00 19.15 270 ARG A C 1
ATOM 1931 O O . ARG A 1 279 ? 24.781 54.494 49.829 1.00 19.49 270 ARG A O 1
ATOM 1939 N N . GLN A 1 280 ? 23.415 52.861 50.553 1.00 17.98 271 GLN A N 1
ATOM 1940 C CA . GLN A 1 280 ? 24.074 52.760 51.854 1.00 18.45 271 GLN A CA 1
ATOM 1941 C C . GLN A 1 280 ? 25.520 52.306 51.699 1.00 19.33 271 GLN A C 1
ATOM 1942 O O . GLN A 1 280 ? 26.430 52.856 52.331 1.00 19.63 271 GLN A O 1
ATOM 1948 N N . ILE A 1 281 ? 25.757 51.298 50.852 1.00 17.21 272 ILE A N 1
ATOM 1949 C CA . ILE A 1 281 ? 27.117 50.832 50.618 1.00 16.96 272 ILE A CA 1
ATOM 1950 C C . ILE A 1 281 ? 27.947 51.945 49.996 1.00 17.68 272 ILE A C 1
ATOM 1951 O O . ILE A 1 281 ? 29.093 52.202 50.400 1.00 17.45 272 ILE A O 1
ATOM 1956 N N . MET A 1 282 ? 27.376 52.634 49.005 1.00 16.60 273 MET A N 1
ATOM 1957 C CA . MET A 1 282 ? 28.083 53.753 48.392 1.00 16.13 273 MET A CA 1
ATOM 1958 C C . MET A 1 282 ? 28.461 54.793 49.440 1.00 18.14 273 MET A C 1
ATOM 1959 O O . MET A 1 282 ? 29.598 55.274 49.470 1.00 17.54 273 MET A O 1
ATOM 1964 N N . GLU A 1 283 ? 27.512 55.153 50.309 1.00 18.07 274 GLU A N 1
ATOM 1965 C CA . GLU A 1 283 ? 27.787 56.179 51.314 1.00 20.03 274 GLU A CA 1
ATOM 1966 C C . GLU A 1 283 ? 28.908 55.752 52.257 1.00 20.56 274 GLU A C 1
ATOM 1967 O O . GLU A 1 283 ? 29.756 56.573 52.626 1.00 19.72 274 GLU A O 1
ATOM 1973 N N . ASN A 1 284 ? 28.957 54.465 52.617 1.00 18.61 275 ASN A N 1
ATOM 1974 C CA . ASN A 1 284 ? 30.051 53.976 53.455 1.00 19.78 275 ASN A CA 1
ATOM 1975 C C . ASN A 1 284 ? 31.402 54.166 52.779 1.00 20.60 275 ASN A C 1
ATOM 1976 O O . ASN A 1 284 ? 32.368 54.599 53.422 1.00 22.44 275 ASN A O 1
ATOM 1981 N N . GLY A 1 285 ? 31.490 53.879 51.475 1.00 18.46 276 GLY A N 1
ATOM 1982 C CA . GLY A 1 285 ? 32.748 54.097 50.779 1.00 20.44 276 GLY A CA 1
ATOM 1983 C C . GLY A 1 285 ? 33.078 55.570 50.613 1.00 18.27 276 GLY A C 1
ATOM 1984 O O . GLY A 1 285 ? 34.230 55.984 50.780 1.00 19.73 276 GLY A O 1
ATOM 1985 N N . VAL A 1 286 ? 32.074 56.382 50.270 1.00 17.93 277 VAL A N 1
ATOM 1986 C CA . VAL A 1 286 ? 32.286 57.820 50.108 1.00 18.77 277 VAL A CA 1
ATOM 1987 C C . VAL A 1 286 ? 32.762 58.452 51.411 1.00 21.85 277 VAL A C 1
ATOM 1988 O O . VAL A 1 286 ? 33.642 59.324 51.411 1.00 22.19 277 VAL A O 1
ATOM 1992 N N . ASN A 1 287 ? 32.201 58.013 52.537 1.00 20.37 278 ASN A N 1
ATOM 1993 C CA . ASN A 1 287 ? 32.585 58.582 53.825 1.00 22.82 278 ASN A CA 1
ATOM 1994 C C . ASN A 1 287 ? 34.051 58.348 54.154 1.00 24.25 278 ASN A C 1
ATOM 1995 O O . ASN A 1 287 ? 34.609 59.080 54.979 1.00 29.13 278 ASN A O 1
ATOM 2000 N N . GLN A 1 288 ? 34.696 57.363 53.526 1.00 21.52 279 GLN A N 1
ATOM 2001 C CA . GLN A 1 288 ? 36.120 57.124 53.727 1.00 20.55 279 GLN A CA 1
ATOM 2002 C C . GLN A 1 288 ? 36.985 57.695 52.620 1.00 26.37 279 GLN A C 1
ATOM 2003 O O . GLN A 1 288 ? 38.207 57.509 52.646 1.00 25.22 279 GLN A O 1
ATOM 2009 N N . GLY A 1 289 ? 36.390 58.388 51.654 1.00 20.10 280 GLY A N 1
ATOM 2010 C CA . GLY A 1 289 ? 37.149 59.068 50.625 1.00 22.77 280 GLY A CA 1
ATOM 2011 C C . GLY A 1 289 ? 36.908 58.588 49.207 1.00 20.05 280 GLY A C 1
ATOM 2012 O O . GLY A 1 289 ? 37.580 59.089 48.298 1.00 21.82 280 GLY A O 1
ATOM 2013 N N . PHE A 1 290 ? 35.985 57.661 48.957 1.00 21.02 281 PHE A N 1
ATOM 2014 C CA . PHE A 1 290 ? 35.779 57.199 47.589 1.00 18.86 281 PHE A CA 1
ATOM 2015 C C . PHE A 1 290 ? 35.127 58.286 46.751 1.00 19.02 281 PHE A C 1
ATOM 2016 O O . PHE A 1 290 ? 34.258 59.016 47.224 1.00 20.20 281 PHE A O 1
ATOM 2024 N N . PHE A 1 291 ? 35.545 58.378 45.493 1.00 18.34 282 PHE A N 1
ATOM 2025 C CA . PHE A 1 291 ? 34.866 59.189 44.492 1.00 17.84 282 PHE A CA 1
ATOM 2026 C C . PHE A 1 291 ? 34.991 58.482 43.152 1.00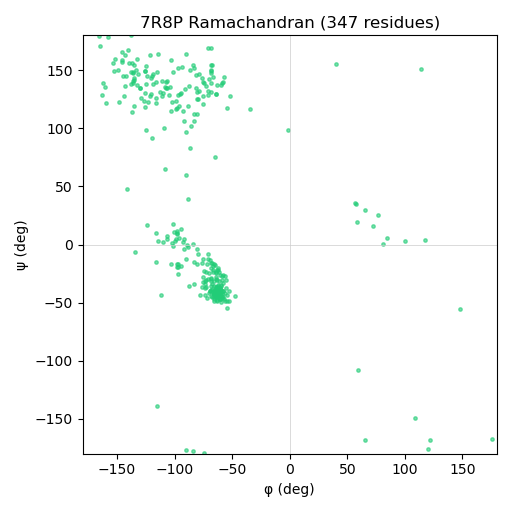 19.37 282 PHE A C 1
ATOM 2027 O O . PHE A 1 291 ? 35.883 57.652 42.956 1.00 19.92 282 PHE A O 1
ATOM 2035 N N . GLY A 1 292 ? 34.084 58.824 42.231 1.00 18.28 283 GLY A N 1
ATOM 2036 C CA . GLY A 1 292 ? 33.971 58.157 40.944 1.00 19.30 283 GLY A CA 1
ATOM 2037 C C . GLY A 1 292 ? 32.731 57.296 40.853 1.00 16.95 283 GLY A C 1
ATOM 2038 O O . GLY A 1 292 ? 31.723 57.590 41.495 1.00 20.17 283 GLY A O 1
ATOM 2039 N N . VAL A 1 293 ? 32.804 56.216 40.086 1.00 17.58 284 VAL A N 1
ATOM 2040 C CA . VAL A 1 293 ? 31.679 55.319 39.837 1.00 17.28 284 VAL A CA 1
ATOM 2041 C C . VAL A 1 293 ? 31.901 54.007 40.582 1.00 19.02 284 VAL A C 1
ATOM 2042 O O . VAL A 1 293 ? 33.022 53.483 40.607 1.00 19.58 284 VAL A O 1
ATOM 2046 N N . ALA A 1 294 ? 30.829 53.461 41.159 1.00 17.54 285 ALA A N 1
ATOM 2047 C CA . ALA A 1 294 ? 30.864 52.139 41.777 1.00 16.05 285 ALA A CA 1
ATOM 2048 C C . ALA A 1 294 ? 29.633 51.348 41.366 1.00 17.33 285 ALA A C 1
ATOM 2049 O O . ALA A 1 294 ? 28.597 51.929 41.020 1.00 18.38 285 ALA A O 1
ATOM 2051 N N . GLY A 1 295 ? 29.760 50.022 41.382 1.00 16.67 286 GLY A N 1
ATOM 2052 C CA . GLY A 1 295 ? 28.641 49.139 41.101 1.00 15.89 286 GLY A CA 1
ATOM 2053 C C . GLY A 1 295 ? 28.614 47.971 42.064 1.00 17.01 286 GLY A C 1
ATOM 2054 O O . GLY A 1 295 ? 29.676 47.419 42.389 1.00 18.12 286 GLY A O 1
ATOM 2055 N N . PHE A 1 296 ? 27.438 47.597 42.559 1.00 15.56 287 PHE A N 1
ATOM 2056 C CA . PHE A 1 296 ? 27.316 46.566 43.584 1.00 15.46 287 PHE A CA 1
ATOM 2057 C C . PHE A 1 296 ? 26.438 45.439 43.057 1.00 15.61 287 PHE A C 1
ATOM 2058 O O . PHE A 1 296 ? 25.326 45.681 42.566 1.00 17.07 287 PHE A O 1
ATOM 2066 N N . ASP A 1 297 ? 26.944 44.218 43.146 1.00 16.27 288 ASP A N 1
ATOM 2067 C CA . ASP A 1 297 ? 26.202 43.032 42.721 1.00 16.34 288 ASP A CA 1
ATOM 2068 C C . ASP A 1 297 ? 25.288 42.612 43.864 1.00 18.09 288 ASP A C 1
ATOM 2069 O O . ASP A 1 297 ? 25.756 42.077 44.888 1.00 17.78 288 ASP A O 1
ATOM 2074 N N . LEU A 1 298 ? 23.992 42.855 43.705 1.00 17.20 289 LEU A N 1
ATOM 2075 C CA . LEU A 1 298 ? 22.993 42.598 44.737 1.00 16.69 289 LEU A CA 1
ATOM 2076 C C . LEU A 1 298 ? 22.027 41.537 44.233 1.00 16.51 289 LEU A C 1
ATOM 2077 O O . LEU A 1 298 ? 21.410 41.706 43.171 1.00 19.32 289 LEU A O 1
ATOM 2082 N N . LEU A 1 299 ? 21.916 40.437 44.968 1.00 18.23 290 LEU A N 1
ATOM 2083 C CA . LEU A 1 299 ? 20.960 39.386 44.671 1.00 18.47 290 LEU A CA 1
ATOM 2084 C C . LEU A 1 299 ? 19.722 39.573 45.531 1.00 19.62 290 LEU A C 1
ATOM 2085 O O . LEU A 1 299 ? 19.803 40.087 46.648 1.00 20.46 290 LEU A O 1
ATOM 2090 N N . VAL A 1 300 ? 18.578 39.118 45.024 1.00 19.99 291 VAL A N 1
ATOM 2091 C CA . VAL A 1 300 ? 17.332 39.125 45.788 1.00 20.83 291 VAL A CA 1
ATOM 2092 C C . VAL A 1 300 ? 16.770 37.714 45.785 1.00 20.62 291 VAL A C 1
ATOM 2093 O O . VAL A 1 300 ? 16.650 37.099 44.720 1.00 20.89 291 VAL A O 1
ATOM 2097 N N . ASP A 1 301 ? 16.418 37.202 46.972 1.00 22.64 292 ASP A N 1
ATOM 2098 C CA . ASP A 1 301 ? 15.840 35.867 47.075 1.00 22.45 292 ASP A CA 1
ATOM 2099 C C . ASP A 1 301 ? 14.315 35.928 46.968 1.00 23.48 292 ASP A C 1
ATOM 2100 O O . ASP A 1 301 ? 13.728 36.989 46.772 1.00 24.65 292 ASP A O 1
ATOM 2105 N N . GLU A 1 302 ? 13.669 34.765 47.117 1.00 26.33 293 GLU A N 1
ATOM 2106 C CA . GLU A 1 302 ? 12.223 34.687 46.934 1.00 32.23 293 GLU A CA 1
ATOM 2107 C C . GLU A 1 302 ? 11.458 35.449 48.008 1.00 29.03 293 GLU A C 1
ATOM 2108 O O . GLU A 1 302 ? 10.281 35.765 47.804 1.00 36.90 293 GLU A O 1
ATOM 2114 N N . ASP A 1 303 ? 12.091 35.748 49.140 1.00 28.12 294 ASP A N 1
ATOM 2115 C CA . ASP A 1 303 ? 11.468 36.516 50.208 1.00 29.78 294 ASP A CA 1
ATOM 2116 C C . ASP A 1 303 ? 11.848 37.991 50.170 1.00 31.95 294 ASP A C 1
ATOM 2117 O O . ASP A 1 303 ? 11.584 38.716 51.136 1.00 31.98 294 ASP A O 1
ATOM 2122 N N . ASP A 1 304 ? 12.469 38.445 49.079 1.00 25.57 295 ASP A N 1
ATOM 2123 C CA . ASP A 1 304 ? 12.847 39.840 48.858 1.00 27.67 295 ASP A CA 1
ATOM 2124 C C . ASP A 1 304 ? 14.017 40.300 49.728 1.00 24.69 295 ASP A C 1
ATOM 2125 O O . ASP A 1 304 ? 14.252 41.505 49.863 1.00 28.33 295 ASP A O 1
ATOM 2130 N N . ASN A 1 305 ? 14.763 39.372 50.321 1.00 21.20 296 ASN A N 1
ATOM 2131 C CA . ASN A 1 305 ? 15.972 39.725 51.046 1.00 22.93 296 ASN A CA 1
ATOM 2132 C C . ASN A 1 305 ? 17.085 40.035 50.059 1.00 20.83 296 ASN A C 1
ATOM 2133 O O . ASN A 1 305 ? 17.203 39.383 49.018 1.00 21.38 296 ASN A O 1
ATOM 2138 N N . VAL A 1 306 ? 17.907 41.019 50.404 1.00 21.88 297 VAL A N 1
ATOM 2139 C CA . VAL A 1 306 ? 18.982 41.509 49.548 1.00 19.88 297 VAL A CA 1
ATOM 2140 C C . VAL A 1 306 ? 20.310 40.974 50.057 1.00 17.53 297 VAL A C 1
ATOM 2141 O O . VAL A 1 306 ? 20.601 41.021 51.267 1.00 19.75 297 VAL A O 1
ATOM 2145 N N . TYR A 1 307 ? 21.144 40.498 49.132 1.00 18.88 298 TYR A N 1
ATOM 2146 C CA . TYR A 1 307 ? 22.469 39.982 49.450 1.00 19.64 298 TYR A CA 1
ATOM 2147 C C . TYR A 1 307 ? 23.502 40.696 48.594 1.00 19.24 298 TYR A C 1
ATOM 2148 O O . TYR A 1 307 ? 23.417 40.667 47.356 1.00 18.97 298 TYR A O 1
ATOM 2157 N N . ALA A 1 308 ? 24.480 41.317 49.248 1.00 17.28 299 ALA A N 1
ATOM 2158 C CA . ALA A 1 308 ? 25.588 41.978 48.572 1.00 16.65 299 ALA A CA 1
ATOM 2159 C C . ALA A 1 308 ? 26.707 40.957 48.438 1.00 17.30 299 ALA A C 1
ATOM 2160 O O . ALA A 1 308 ? 27.367 40.617 49.429 1.00 21.57 299 ALA A O 1
ATOM 2162 N N . ILE A 1 309 ? 26.928 40.450 47.222 1.00 17.83 300 ILE A N 1
ATOM 2163 C CA . ILE A 1 309 ? 27.890 39.372 47.032 1.00 20.34 300 ILE A CA 1
ATOM 2164 C C . ILE A 1 309 ? 29.207 39.860 46.439 1.00 17.54 300 ILE A C 1
ATOM 2165 O O . ILE A 1 309 ? 30.212 39.133 46.496 1.00 18.74 300 ILE A O 1
ATOM 2170 N N . ASP A 1 310 ? 29.233 41.056 45.863 1.00 17.57 301 ASP A N 1
ATOM 2171 C CA . ASP A 1 310 ? 30.434 41.554 45.201 1.00 17.29 301 ASP A CA 1
ATOM 2172 C C . ASP A 1 310 ? 30.295 43.063 45.132 1.00 17.11 301 ASP A C 1
ATOM 2173 O O . ASP A 1 310 ? 29.316 43.567 44.575 1.00 19.69 301 ASP A O 1
ATOM 2178 N N . LEU A 1 311 ? 31.247 43.784 45.700 1.00 16.60 302 LEU A N 1
ATOM 2179 C CA . LEU A 1 311 ? 31.290 45.239 45.595 1.00 16.65 302 LEU A CA 1
ATOM 2180 C C . LEU A 1 311 ? 32.384 45.637 44.614 1.00 17.85 302 LEU A C 1
ATOM 2181 O O . LEU A 1 311 ? 33.533 45.187 44.729 1.00 20.74 302 LEU A O 1
ATOM 2186 N N . ASN A 1 312 ? 32.039 46.473 43.642 1.00 16.29 303 ASN A N 1
ATOM 2187 C CA . ASN A 1 312 ? 32.997 46.903 42.630 1.00 16.38 303 ASN A CA 1
ATOM 2188 C C . ASN A 1 312 ? 33.100 48.415 42.729 1.00 17.83 303 ASN A C 1
ATOM 2189 O O . ASN A 1 312 ? 32.320 49.133 42.102 1.00 19.24 303 ASN A O 1
ATOM 2194 N N . PHE A 1 313 ? 34.048 48.894 43.540 1.00 17.00 304 PHE A N 1
ATOM 2195 C CA . PHE A 1 313 ? 34.309 50.326 43.671 1.00 17.76 304 PHE A CA 1
ATOM 2196 C C . PHE A 1 313 ? 35.225 50.736 42.522 1.00 21.34 304 PHE A C 1
ATOM 2197 O O . PHE A 1 313 ? 36.419 51.011 42.681 1.00 21.33 304 PHE A O 1
ATOM 2205 N N A ARG A 1 314 ? 34.613 50.775 41.341 0.56 18.61 305 ARG A N 1
ATOM 2206 N N B ARG A 1 314 ? 34.624 50.745 41.336 0.44 18.66 305 ARG A N 1
ATOM 2207 C CA A ARG A 1 314 ? 35.216 50.983 40.034 0.56 21.15 305 ARG A CA 1
ATOM 2208 C CA B ARG A 1 314 ? 35.201 50.979 40.019 0.44 21.25 305 ARG A CA 1
ATOM 2209 C C A ARG A 1 314 ? 34.059 50.813 39.058 0.56 24.14 305 ARG A C 1
ATOM 2210 C C B ARG A 1 314 ? 34.030 50.812 39.059 0.44 24.08 305 ARG A C 1
ATOM 2211 O O A ARG A 1 314 ? 32.969 50.393 39.457 0.56 23.71 305 ARG A O 1
ATOM 2212 O O B ARG A 1 314 ? 32.939 50.399 39.462 0.44 23.61 305 ARG A O 1
ATOM 2227 N N . GLN A 1 315 ? 34.245 51.135 37.793 1.00 26.34 306 GLN A N 1
ATOM 2228 C CA . GLN A 1 315 ? 33.143 50.963 36.862 1.00 25.49 306 GLN A CA 1
ATOM 2229 C C . GLN A 1 315 ? 33.294 49.689 36.043 1.00 25.83 306 GLN A C 1
ATOM 2230 O O . GLN A 1 315 ? 34.247 48.926 36.195 1.00 25.19 306 GLN A O 1
ATOM 2236 N N . ASN A 1 316 ? 32.302 49.418 35.201 1.00 25.17 307 ASN A N 1
ATOM 2237 C CA . ASN A 1 316 ? 32.378 48.279 34.296 1.00 29.88 307 ASN A CA 1
ATOM 2238 C C . ASN A 1 316 ? 31.849 48.694 32.936 1.00 29.73 307 ASN A C 1
ATOM 2239 O O . ASN A 1 316 ? 31.442 49.843 32.728 1.00 26.18 307 ASN A O 1
ATOM 2244 N N . GLY A 1 317 ? 31.859 47.744 32.001 1.00 24.75 308 GLY A N 1
ATOM 2245 C CA . GLY A 1 317 ? 31.359 48.036 30.673 1.00 29.46 308 GLY A CA 1
ATOM 2246 C C . GLY A 1 317 ? 29.919 48.500 30.687 1.00 23.75 308 GLY A C 1
ATOM 2247 O O . GLY A 1 317 ? 29.535 49.349 29.877 1.00 29.62 308 GLY A O 1
ATOM 2248 N N . SER A 1 318 ? 29.113 47.977 31.621 1.00 31.33 309 SER A N 1
ATOM 2249 C CA . SER A 1 318 ? 27.691 48.307 31.657 1.00 26.38 309 SER A CA 1
ATOM 2250 C C . SER A 1 318 ? 27.424 49.733 32.137 1.00 25.09 309 SER A C 1
ATOM 2251 O O . SER A 1 318 ? 26.331 50.255 31.892 1.00 25.38 309 SER A O 1
ATOM 2254 N N . THR A 1 319 ? 28.397 50.382 32.783 1.00 18.78 310 THR A N 1
ATOM 2255 C CA . THR A 1 319 ? 28.251 51.800 33.110 1.00 19.82 310 THR A CA 1
ATOM 2256 C C . THR A 1 319 ? 27.962 52.623 31.857 1.00 21.42 310 THR A C 1
ATOM 2257 O O . THR A 1 319 ? 27.183 53.580 31.897 1.00 19.64 310 THR A O 1
ATOM 2261 N N . SER A 1 320 ? 28.584 52.267 30.727 1.00 19.05 311 SER A N 1
ATOM 2262 C CA . SER A 1 320 ? 28.335 53.007 29.493 1.00 18.93 311 SER A CA 1
ATOM 2263 C C . SER A 1 320 ? 26.900 52.833 29.011 1.00 18.37 311 SER A C 1
ATOM 2264 O O . SER A 1 320 ? 26.307 53.781 28.484 1.00 20.79 311 SER A O 1
ATOM 2267 N N . MET A 1 321 ? 26.314 51.647 29.203 1.00 19.06 312 MET A N 1
ATOM 2268 C CA . MET A 1 321 ? 24.925 51.455 28.809 1.00 22.89 312 MET A CA 1
ATOM 2269 C C . MET A 1 321 ? 24.000 52.377 29.597 1.00 22.66 312 MET A C 1
ATOM 2270 O O . MET A 1 321 ? 23.078 52.973 29.031 1.00 22.29 312 MET A O 1
ATOM 2275 N N . LEU A 1 322 ? 24.253 52.535 30.897 1.00 20.42 313 LEU A N 1
ATOM 2276 C CA . LEU A 1 322 ? 23.459 53.464 31.698 1.00 21.63 313 LEU A CA 1
ATOM 2277 C C . LEU A 1 322 ? 23.659 54.912 31.262 1.00 22.44 313 LEU A C 1
ATOM 2278 O O . LEU A 1 322 ? 22.686 55.665 31.135 1.00 25.25 313 LEU A O 1
ATOM 2283 N N . LEU A 1 323 ? 24.902 55.329 31.028 1.00 18.62 314 LEU A N 1
ATOM 2284 C CA . LEU A 1 323 ? 25.167 56.735 30.740 1.00 21.10 314 LEU A CA 1
ATOM 2285 C C . LEU A 1 323 ? 24.877 57.131 29.300 1.00 22.11 314 LEU A C 1
ATOM 2286 O O . LEU A 1 323 ? 24.765 58.330 29.026 1.00 24.88 314 LEU A O 1
ATOM 2291 N N . LEU A 1 324 ? 24.755 56.168 28.382 1.00 20.39 315 LEU A N 1
ATOM 2292 C CA . LEU A 1 324 ? 24.400 56.425 26.989 1.00 20.91 315 LEU A CA 1
ATOM 2293 C C . LEU A 1 324 ? 22.930 56.127 26.690 1.00 22.30 315 LEU A C 1
ATOM 2294 O O . LEU A 1 324 ? 22.551 56.016 25.521 1.00 23.28 315 LEU A O 1
ATOM 2299 N N . ALA A 1 325 ? 22.093 56.039 27.728 1.00 26.09 316 ALA A N 1
ATOM 2300 C CA . ALA A 1 325 ? 20.693 55.641 27.566 1.00 25.40 316 ALA A CA 1
ATOM 2301 C C . ALA A 1 325 ? 19.942 56.511 26.565 1.00 29.07 316 ALA A C 1
ATOM 2302 O O . ALA A 1 325 ? 19.009 56.031 25.910 1.00 30.66 316 ALA A O 1
ATOM 2304 N N . ASN A 1 326 ? 20.325 57.784 26.433 1.00 30.05 317 ASN A N 1
ATOM 2305 C CA . ASN A 1 326 ? 19.620 58.689 25.528 1.00 31.44 317 ASN A CA 1
ATOM 2306 C C . ASN A 1 326 ? 19.772 58.295 24.065 1.00 37.34 317 ASN A C 1
ATOM 2307 O O . ASN A 1 326 ? 19.000 58.774 23.228 1.00 35.57 317 ASN A O 1
ATOM 2312 N N . GLU A 1 327 ? 20.748 57.450 23.734 1.00 27.90 318 GLU A N 1
ATOM 2313 C CA . GLU A 1 327 ? 21.016 57.054 22.358 1.00 30.88 318 GLU A CA 1
ATOM 2314 C C . GLU A 1 327 ? 20.583 55.627 22.067 1.00 28.96 318 GLU A C 1
ATOM 2315 O O . GLU A 1 327 ? 20.847 55.123 20.970 1.00 32.58 318 GLU A O 1
ATOM 2321 N N . LEU A 1 328 ? 19.938 54.963 23.022 1.00 25.78 319 LEU A N 1
ATOM 2322 C CA . LEU A 1 328 ? 19.619 53.547 22.925 1.00 27.60 319 LEU A CA 1
ATOM 2323 C C . LEU A 1 328 ? 18.112 53.355 23.009 1.00 28.46 319 LEU A C 1
ATOM 2324 O O . LEU A 1 328 ? 17.425 54.069 23.749 1.00 30.56 319 LEU A O 1
ATOM 2329 N N . ASN A 1 329 ? 17.603 52.390 22.251 1.00 23.03 320 ASN A N 1
ATOM 2330 C CA . ASN A 1 329 ? 16.203 52.005 22.357 1.00 25.27 320 ASN A CA 1
ATOM 2331 C C . ASN A 1 329 ? 15.958 51.426 23.748 1.00 26.58 320 ASN A C 1
ATOM 2332 O O . ASN A 1 329 ? 16.697 50.554 24.208 1.00 25.39 320 ASN A O 1
ATOM 2337 N N . SER A 1 330 ? 14.931 51.928 24.435 1.00 27.26 321 SER A N 1
ATOM 2338 C CA . SER A 1 330 ? 14.694 51.506 25.811 1.00 26.50 321 SER A CA 1
ATOM 2339 C C . SER A 1 330 ? 14.000 50.154 25.928 1.00 24.07 321 SER A C 1
ATOM 2340 O O . SER A 1 330 ? 13.896 49.625 27.044 1.00 27.76 321 SER A O 1
ATOM 2343 N N . GLY A 1 331 ? 13.536 49.581 24.815 1.00 22.42 322 GLY A N 1
ATOM 2344 C CA . GLY A 1 331 ? 12.799 48.328 24.885 1.00 23.88 322 GLY A CA 1
ATOM 2345 C C . GLY A 1 331 ? 13.609 47.200 25.493 1.00 25.57 322 GLY A C 1
ATOM 2346 O O . GLY A 1 331 ? 13.144 46.492 26.389 1.00 28.82 322 GLY A O 1
ATOM 2347 N N . TYR A 1 332 ? 14.831 47.006 24.999 1.00 22.42 323 TYR A N 1
ATOM 2348 C CA . TYR A 1 332 ? 15.717 45.962 25.495 1.00 20.78 323 TYR A CA 1
ATOM 2349 C C . TYR A 1 332 ? 17.135 46.327 25.081 1.00 21.82 323 TYR A C 1
ATOM 2350 O O . TYR A 1 332 ? 17.366 46.749 23.942 1.00 21.14 323 TYR A O 1
ATOM 2359 N N . GLN A 1 333 ? 18.076 46.181 26.014 1.00 20.10 324 GLN A N 1
ATOM 2360 C CA . GLN A 1 333 ? 19.490 46.431 25.763 1.00 17.97 324 GLN A CA 1
ATOM 2361 C C . GLN A 1 333 ? 20.309 45.318 26.397 1.00 19.36 324 GLN A C 1
ATOM 2362 O O . GLN A 1 333 ? 20.025 44.891 27.524 1.00 20.78 324 GLN A O 1
ATOM 2368 N N . LYS A 1 334 ? 21.339 44.863 25.686 1.00 17.87 325 LYS A N 1
ATOM 2369 C CA . LYS A 1 334 ? 22.276 43.865 26.210 1.00 17.21 325 LYS A CA 1
ATOM 2370 C C . LYS A 1 334 ? 23.698 44.288 25.879 1.00 16.39 325 LYS A C 1
ATOM 2371 O O . LYS A 1 334 ? 24.040 44.422 24.696 1.00 18.00 325 LYS A O 1
ATOM 2377 N N . PHE A 1 335 ? 24.514 44.505 26.905 1.00 16.83 326 PHE A N 1
ATOM 2378 C CA . PHE A 1 335 ? 25.940 44.792 26.768 1.00 15.86 326 PHE A CA 1
ATOM 2379 C C . PHE A 1 335 ? 26.734 43.494 26.817 1.00 16.69 326 PHE A C 1
ATOM 2380 O O . PHE A 1 335 ? 26.511 42.656 27.703 1.00 17.05 326 PHE A O 1
ATOM 2388 N N . TYR A 1 336 ? 27.677 43.327 25.894 1.00 16.01 327 TYR A N 1
ATOM 2389 C CA . TYR A 1 336 ? 28.564 42.162 25.932 1.00 17.60 327 TYR A CA 1
ATOM 2390 C C . TYR A 1 336 ? 29.773 42.448 25.046 1.00 16.61 327 TYR A C 1
ATOM 2391 O O . TYR A 1 336 ? 29.896 43.524 24.458 1.00 17.33 327 TYR A O 1
ATOM 2400 N N A SER A 1 337 ? 30.671 41.471 24.950 0.65 15.51 328 SER A N 1
ATOM 2401 N N B SER A 1 337 ? 30.683 41.474 24.969 0.35 15.71 328 SER A N 1
ATOM 2402 C CA A SER A 1 337 ? 31.859 41.609 24.120 0.65 17.65 328 SER A CA 1
ATOM 2403 C CA B SER A 1 337 ? 31.897 41.590 24.169 0.35 17.50 328 SER A CA 1
ATOM 2404 C C A SER A 1 337 ? 32.124 40.308 23.375 0.65 18.63 328 SER A C 1
ATOM 2405 C C B SER A 1 337 ? 32.109 40.308 23.367 0.35 18.51 328 SER A C 1
ATOM 2406 O O A SER A 1 337 ? 31.698 39.225 23.790 0.65 19.50 328 SER A O 1
ATOM 2407 O O B SER A 1 337 ? 31.615 39.235 23.730 0.35 19.35 328 SER A O 1
ATOM 2412 N N . TYR A 1 338 ? 32.848 40.434 22.260 1.00 17.86 329 TYR A N 1
ATOM 2413 C CA . TYR A 1 338 ? 33.032 39.345 21.302 1.00 17.98 329 TYR A CA 1
ATOM 2414 C C . TYR A 1 338 ? 34.459 39.347 20.776 1.00 19.32 329 TYR A C 1
ATOM 2415 O O . TYR A 1 338 ? 35.141 40.375 20.772 1.00 19.05 329 TYR A O 1
ATOM 2424 N N . HIS A 1 339 ? 34.900 38.164 20.326 1.00 21.23 330 HIS A N 1
ATOM 2425 C CA . HIS A 1 339 ? 36.224 37.959 19.759 1.00 22.41 330 HIS A CA 1
ATOM 2426 C C . HIS A 1 339 ? 36.107 37.471 18.322 1.00 22.61 330 HIS A C 1
ATOM 2427 O O . HIS A 1 339 ? 35.192 36.717 17.971 1.00 23.45 330 HIS A O 1
ATOM 2434 N N . SER A 1 340 ? 37.054 37.906 17.497 1.00 21.62 331 SER A N 1
ATOM 2435 C CA . SER A 1 340 ? 37.176 37.373 16.149 1.00 22.96 331 SER A CA 1
ATOM 2436 C C . SER A 1 340 ? 37.373 35.863 16.191 1.00 28.58 331 SER A C 1
ATOM 2437 O O . SER A 1 340 ? 38.092 35.339 17.045 1.00 27.60 331 SER A O 1
ATOM 2440 N N . LYS A 1 341 ? 36.725 35.166 15.255 1.00 27.93 332 LYS A N 1
ATOM 2441 C CA . LYS A 1 341 ? 36.894 33.725 15.109 1.00 44.55 332 LYS A CA 1
ATOM 2442 C C . LYS A 1 341 ? 38.160 33.364 14.343 1.00 46.35 332 LYS A C 1
ATOM 2443 O O . LYS A 1 341 ? 38.468 32.174 14.207 1.00 47.59 332 LYS A O 1
ATOM 2449 N N . GLY A 1 342 ? 38.893 34.356 13.843 1.00 36.98 333 GLY A N 1
ATOM 2450 C CA . GLY A 1 342 ? 40.098 34.125 13.072 1.00 43.55 333 GLY A CA 1
ATOM 2451 C C . GLY A 1 342 ? 40.307 35.184 12.009 1.00 29.37 333 GLY A C 1
ATOM 2452 O O . GLY A 1 342 ? 41.353 35.839 11.972 1.00 34.36 333 GLY A O 1
ATOM 2453 N N . ASP A 1 343 ? 39.312 35.362 11.144 1.00 27.18 334 ASP A N 1
ATOM 2454 C CA . ASP A 1 343 ? 39.367 36.336 10.055 1.00 26.16 334 ASP A CA 1
ATOM 2455 C C . ASP A 1 343 ? 38.906 37.675 10.625 1.00 21.39 334 ASP A C 1
ATOM 2456 O O . ASP A 1 343 ? 37.708 37.912 10.792 1.00 21.12 334 ASP A O 1
ATOM 2461 N N . ASN A 1 344 ? 39.863 38.562 10.909 1.00 20.07 335 ASN A N 1
ATOM 2462 C CA . ASN A 1 344 ? 39.515 39.855 11.490 1.00 18.74 335 ASN A CA 1
ATOM 2463 C C . ASN A 1 344 ? 38.770 40.733 10.503 1.00 19.02 335 ASN A C 1
ATOM 2464 O O . ASN A 1 344 ? 37.986 41.590 10.917 1.00 19.44 335 ASN A O 1
ATOM 2469 N N . THR A 1 345 ? 39.014 40.564 9.203 1.00 19.47 336 THR A N 1
ATOM 2470 C CA . THR A 1 345 ? 38.295 41.352 8.211 1.00 17.51 336 THR A CA 1
ATOM 2471 C C . THR A 1 345 ? 36.816 40.980 8.190 1.00 17.70 336 THR A C 1
ATOM 2472 O O . THR A 1 345 ? 35.945 41.857 8.141 1.00 18.54 336 THR A O 1
ATOM 2476 N N . HIS A 1 346 ? 36.514 39.678 8.204 1.00 18.94 337 HIS A N 1
ATOM 2477 C CA . HIS A 1 346 ? 35.121 39.243 8.264 1.00 21.12 337 HIS A CA 1
ATOM 2478 C C . HIS A 1 346 ? 34.461 39.674 9.574 1.00 17.98 337 HIS A C 1
ATOM 2479 O O . HIS A 1 346 ? 33.304 40.098 9.573 1.00 18.51 337 HIS A O 1
ATOM 2486 N N . PHE A 1 347 ? 35.195 39.586 10.689 1.00 17.35 338 PHE A N 1
ATOM 2487 C CA . PHE A 1 347 ? 34.699 40.081 11.977 1.00 17.83 338 PHE A CA 1
ATOM 2488 C C . PHE A 1 347 ? 34.280 41.548 11.867 1.00 18.96 338 PHE A C 1
ATOM 2489 O O . PHE A 1 347 ? 33.131 41.912 12.162 1.00 17.10 338 PHE A O 1
ATOM 2497 N N . PHE A 1 348 ? 35.195 42.406 11.404 1.00 15.65 339 PHE A N 1
ATOM 2498 C CA . PHE A 1 348 ? 34.884 43.825 11.292 1.00 15.90 339 PHE A CA 1
ATOM 2499 C C . PHE A 1 348 ? 33.730 44.080 10.337 1.00 17.83 339 PHE A C 1
ATOM 2500 O O . PHE A 1 348 ? 32.836 44.878 10.628 1.00 16.77 339 PHE A O 1
ATOM 2508 N N . ASN A 1 349 ? 33.752 43.447 9.163 1.00 17.40 340 ASN A N 1
ATOM 2509 C CA . ASN A 1 349 ? 32.712 43.755 8.195 1.00 16.55 340 ASN A CA 1
ATOM 2510 C C . ASN A 1 349 ? 31.345 43.257 8.637 1.00 15.94 340 ASN A C 1
ATOM 2511 O O . ASN A 1 349 ? 30.334 43.881 8.300 1.00 17.88 340 ASN A O 1
ATOM 2516 N N . THR A 1 350 ? 31.302 42.146 9.374 1.00 17.72 341 THR A N 1
ATOM 2517 C CA . THR A 1 350 ? 30.038 41.690 9.946 1.00 20.15 341 THR A CA 1
ATOM 2518 C C . THR A 1 350 ? 29.556 42.651 11.027 1.00 16.63 341 THR A C 1
ATOM 2519 O O . THR A 1 350 ? 28.378 43.025 11.053 1.00 17.93 341 THR A O 1
ATOM 2523 N N . ILE A 1 351 ? 30.466 43.094 11.897 1.00 16.67 342 ILE A N 1
ATOM 2524 C CA . ILE A 1 351 ? 30.110 44.135 12.860 1.00 16.82 342 ILE A CA 1
ATOM 2525 C C . ILE A 1 351 ? 29.542 45.355 12.143 1.00 17.88 342 ILE A C 1
ATOM 2526 O O . ILE A 1 351 ? 28.472 45.865 12.495 1.00 17.14 342 ILE A O 1
ATOM 2531 N N . LEU A 1 352 ? 30.228 45.819 11.092 1.00 17.12 343 LEU A N 1
ATOM 2532 C CA . LEU A 1 352 ? 29.795 47.039 10.427 1.00 17.02 343 LEU A CA 1
ATOM 2533 C C . LEU A 1 352 ? 28.416 46.872 9.798 1.00 16.46 343 LEU A C 1
ATOM 2534 O O . LEU A 1 352 ? 27.586 47.792 9.844 1.00 18.43 343 LEU A O 1
ATOM 2539 N N . LYS A 1 353 ? 28.149 45.698 9.218 1.00 18.13 344 LYS A N 1
ATOM 2540 C CA . LYS A 1 353 ? 26.815 45.408 8.697 1.00 21.15 344 LYS A CA 1
ATOM 2541 C C . LYS A 1 353 ? 25.744 45.644 9.757 1.00 18.53 344 LYS A C 1
ATOM 2542 O O . LYS A 1 353 ? 24.739 46.313 9.500 1.00 19.15 344 LYS A O 1
ATOM 2548 N N . TYR A 1 354 ? 25.945 45.100 10.960 1.00 17.62 345 TYR A N 1
ATOM 2549 C CA . TYR A 1 354 ? 24.916 45.207 11.994 1.00 16.92 345 TYR A CA 1
ATOM 2550 C C . TYR A 1 354 ? 24.865 46.600 12.610 1.00 16.04 345 TYR A C 1
ATOM 2551 O O . TYR A 1 354 ? 23.778 47.069 12.963 1.00 18.92 345 TYR A O 1
ATOM 2560 N N . VAL A 1 355 ? 26.000 47.290 12.697 1.00 15.32 346 VAL A N 1
ATOM 2561 C CA . VAL A 1 355 ? 25.975 48.679 13.141 1.00 17.35 346 VAL A CA 1
ATOM 2562 C C . VAL A 1 355 ? 25.190 49.533 12.155 1.00 19.42 346 VAL A C 1
ATOM 2563 O O . VAL A 1 355 ? 24.377 50.374 12.552 1.00 20.14 346 VAL A O 1
ATOM 2567 N N . LYS A 1 356 ? 25.385 49.300 10.849 1.00 18.58 347 LYS A N 1
ATOM 2568 C CA . LYS A 1 356 ? 24.664 50.092 9.852 1.00 20.98 347 LYS A CA 1
ATOM 2569 C C . LYS A 1 356 ? 23.176 49.765 9.826 1.00 19.14 347 LYS A C 1
ATOM 2570 O O . LYS A 1 356 ? 22.373 50.609 9.411 1.00 25.17 347 LYS A O 1
ATOM 2576 N N . GLU A 1 357 ? 22.781 48.562 10.260 1.00 20.89 348 GLU A N 1
ATOM 2577 C CA . GLU A 1 357 ? 21.362 48.240 10.376 1.00 20.79 348 GLU A CA 1
ATOM 2578 C C . GLU A 1 357 ? 20.701 48.953 11.552 1.00 25.32 348 GLU A C 1
ATOM 2579 O O . GLU A 1 357 ? 19.479 49.138 11.543 1.00 28.25 348 GLU A O 1
ATOM 2585 N N . GLY A 1 358 ? 21.471 49.352 12.565 1.00 20.18 349 GLY A N 1
ATOM 2586 C CA . GLY A 1 358 ? 20.941 50.134 13.665 1.00 22.37 349 GLY A CA 1
ATOM 2587 C C . GLY A 1 358 ? 20.636 49.361 14.928 1.00 21.49 349 GLY A C 1
ATOM 2588 O O . GLY A 1 358 ? 20.135 49.957 15.888 1.00 26.97 349 GLY A O 1
ATOM 2589 N N . SER A 1 359 ? 20.937 48.070 14.954 1.00 22.91 350 SER A N 1
ATOM 2590 C CA . SER A 1 359 ? 20.642 47.152 16.046 1.00 31.46 350 SER A CA 1
ATOM 2591 C C . SER A 1 359 ? 21.764 47.079 17.071 1.00 25.46 350 SER A C 1
ATOM 2592 O O . SER A 1 359 ? 21.572 46.523 18.164 1.00 20.74 350 SER A O 1
ATOM 2595 N N . LEU A 1 360 ? 22.927 47.616 16.740 1.00 19.20 351 LEU A N 1
ATOM 2596 C CA . LEU A 1 360 ? 24.175 47.271 17.414 1.00 17.18 351 LEU A CA 1
ATOM 2597 C C . LEU A 1 360 ? 24.951 48.554 17.657 1.00 16.28 351 LEU A C 1
ATOM 2598 O O . LEU A 1 360 ? 25.371 49.215 16.700 1.00 17.91 351 LEU A O 1
ATOM 2603 N N . TYR A 1 361 ? 25.135 48.924 18.926 1.00 16.74 352 TYR A N 1
ATOM 2604 C CA . TYR A 1 361 ? 25.803 50.168 19.266 1.00 15.88 352 TYR A CA 1
ATOM 2605 C C . TYR A 1 361 ? 27.251 49.873 19.612 1.00 16.86 352 TYR A C 1
ATOM 2606 O O . TYR A 1 361 ? 27.514 49.156 20.599 1.00 16.49 352 TYR A O 1
ATOM 2615 N N . PRO A 1 362 ? 28.216 50.391 18.852 1.00 15.10 353 PRO A N 1
ATOM 2616 C CA . PRO A 1 362 ? 29.627 50.040 19.093 1.00 15.90 353 PRO A CA 1
ATOM 2617 C C . PRO A 1 362 ? 30.207 50.866 20.230 1.00 17.07 353 PRO A C 1
ATOM 2618 O O . PRO A 1 362 ? 30.044 52.088 20.270 1.00 18.38 353 PRO A O 1
ATOM 2622 N N . LEU A 1 363 ? 30.926 50.202 21.143 1.00 15.91 354 LEU A N 1
ATOM 2623 C CA . LEU A 1 363 ? 31.596 50.880 22.247 1.00 16.06 354 LEU A CA 1
ATOM 2624 C C . LEU A 1 363 ? 33.111 50.851 22.155 1.00 15.22 354 LEU A C 1
ATOM 2625 O O . LEU A 1 363 ? 33.763 51.863 22.434 1.00 16.16 354 LEU A O 1
ATOM 2630 N N . SER A 1 364 ? 33.706 49.714 21.798 1.00 15.51 355 SER A N 1
ATOM 2631 C CA . SER A 1 364 ? 35.156 49.577 21.827 1.00 16.31 355 SER A CA 1
ATOM 2632 C C . SER A 1 364 ? 35.551 48.534 20.794 1.00 15.74 355 SER A C 1
ATOM 2633 O O . SER A 1 364 ? 34.781 47.619 20.486 1.00 16.53 355 SER A O 1
ATOM 2636 N N . TYR A 1 365 ? 36.744 48.706 20.229 1.00 15.95 356 TYR A N 1
ATOM 2637 C CA . TYR A 1 365 ? 37.227 47.790 19.200 1.00 16.20 356 TYR A CA 1
ATOM 2638 C C . TYR A 1 365 ? 38.744 47.724 19.321 1.00 16.34 356 TYR A C 1
ATOM 2639 O O . TYR A 1 365 ? 39.424 48.757 19.277 1.00 17.46 356 TYR A O 1
ATOM 2648 N N . TYR A 1 366 ? 39.264 46.512 19.514 1.00 16.42 357 TYR A N 1
ATOM 2649 C CA . TYR A 1 366 ? 40.697 46.249 19.520 1.00 15.88 357 TYR A CA 1
ATOM 2650 C C . TYR A 1 366 ? 41.014 45.612 18.176 1.00 16.84 357 TYR A C 1
ATOM 2651 O O . TYR A 1 366 ? 40.522 44.521 17.866 1.00 17.03 357 TYR A O 1
ATOM 2660 N N . ASP A 1 367 ? 41.800 46.315 17.376 1.00 17.41 358 ASP A N 1
ATOM 2661 C CA . ASP A 1 367 ? 42.057 45.937 15.987 1.00 18.19 358 ASP A CA 1
ATOM 2662 C C . ASP A 1 367 ? 43.276 45.024 15.954 1.00 18.21 358 ASP A C 1
ATOM 2663 O O . ASP A 1 367 ? 44.418 45.488 15.975 1.00 19.78 358 ASP A O 1
ATOM 2668 N N . GLY A 1 368 ? 43.034 43.711 15.919 1.00 17.36 359 GLY A N 1
ATOM 2669 C CA . GLY A 1 368 ? 44.131 42.759 15.877 1.00 19.24 359 GLY A CA 1
ATOM 2670 C C . GLY A 1 368 ? 45.009 42.897 14.652 1.00 20.29 359 GLY A C 1
ATOM 2671 O O . GLY A 1 368 ? 46.178 42.506 14.698 1.00 22.25 359 GLY A O 1
ATOM 2672 N N . ASP A 1 369 ? 44.484 43.464 13.564 1.00 19.15 360 ASP A N 1
ATOM 2673 C CA . ASP A 1 369 ? 45.310 43.660 12.377 1.00 20.67 360 ASP A CA 1
ATOM 2674 C C . ASP A 1 369 ? 46.360 44.748 12.563 1.00 23.66 360 ASP A C 1
ATOM 2675 O O . ASP A 1 369 ? 47.215 44.906 11.683 1.00 25.27 360 ASP A O 1
ATOM 2680 N N . TRP A 1 370 ? 46.320 45.505 13.667 1.00 21.86 361 TRP A N 1
ATOM 2681 C CA . TRP A 1 370 ? 47.411 46.424 13.987 1.00 21.57 361 TRP A CA 1
ATOM 2682 C C . TRP A 1 370 ? 48.733 45.679 14.112 1.00 24.39 361 TRP A C 1
ATOM 2683 O O . TRP A 1 370 ? 49.803 46.256 13.875 1.00 24.69 361 TRP A O 1
ATOM 2694 N N . TYR A 1 371 ? 48.676 44.400 14.467 1.00 23.22 362 TYR A N 1
ATOM 2695 C CA . TYR A 1 371 ? 49.847 43.553 14.642 1.00 23.16 362 TYR A CA 1
ATOM 2696 C C . TYR A 1 371 ? 50.263 42.842 13.365 1.00 28.75 362 TYR A C 1
ATOM 2697 O O . TYR A 1 371 ? 51.241 42.090 13.386 1.00 32.54 362 TYR A O 1
ATOM 2706 N N . GLY A 1 372 ? 49.554 43.054 12.276 1.00 24.11 363 GLY A N 1
ATOM 2707 C CA . GLY A 1 372 ? 49.713 42.245 11.087 1.00 26.52 363 GLY A CA 1
ATOM 2708 C C . GLY A 1 372 ? 48.452 41.448 10.827 1.00 32.20 363 GLY A C 1
ATOM 2709 O O . GLY A 1 372 ? 47.704 41.096 11.750 1.00 30.42 363 GLY A O 1
ATOM 2710 N N . GLU A 1 373 ? 48.208 41.155 9.550 1.00 34.00 364 GLU A N 1
ATOM 2711 C CA . GLU A 1 373 ? 46.942 40.560 9.135 1.00 31.13 364 GLU A CA 1
ATOM 2712 C C . GLU A 1 373 ? 46.651 39.283 9.913 1.00 30.80 364 GLU A C 1
ATOM 2713 O O . GLU A 1 373 ? 47.409 38.311 9.841 1.00 30.70 364 GLU A O 1
ATOM 2719 N N . ASP A 1 374 ? 45.554 39.302 10.671 1.00 28.18 365 ASP A N 1
ATOM 2720 C CA . ASP A 1 374 ? 45.054 38.154 11.428 1.00 28.89 365 ASP A CA 1
ATOM 2721 C C . ASP A 1 374 ? 46.067 37.599 12.435 1.00 32.00 365 ASP A C 1
ATOM 2722 O O . ASP A 1 374 ? 45.932 36.457 12.885 1.00 32.06 365 ASP A O 1
ATOM 2727 N N . LYS A 1 375 ? 47.073 38.393 12.820 1.00 28.34 366 LYS A N 1
ATOM 2728 C CA . LYS A 1 375 ? 48.083 37.912 13.762 1.00 25.82 366 LYS A CA 1
ATOM 2729 C C . LYS A 1 375 ? 47.546 37.829 15.189 1.00 27.94 366 LYS A C 1
ATOM 2730 O O . LYS A 1 375 ? 47.996 36.985 15.970 1.00 29.93 366 LYS A O 1
ATOM 2736 N N . VAL A 1 376 ? 46.608 38.704 15.547 1.00 24.64 367 VAL A N 1
ATOM 2737 C CA . VAL A 1 376 ? 46.029 38.803 16.880 1.00 24.36 367 VAL A CA 1
ATOM 2738 C C . VAL A 1 376 ? 44.530 38.936 16.673 1.00 19.87 367 VAL A C 1
ATOM 2739 O O . VAL A 1 376 ? 44.097 39.580 15.714 1.00 21.12 367 VAL A O 1
ATOM 2743 N N . LYS A 1 377 ? 43.739 38.328 17.550 1.00 22.54 368 LYS A N 1
ATOM 2744 C CA . LYS A 1 377 ? 42.289 38.373 17.407 1.00 23.09 368 LYS A CA 1
ATOM 2745 C C . LYS A 1 377 ? 41.756 39.770 17.711 1.00 18.03 368 LYS A C 1
ATOM 2746 O O . LYS A 1 377 ? 42.043 40.335 18.771 1.00 20.47 368 LYS A O 1
ATOM 2752 N N . SER A 1 378 ? 40.957 40.317 16.796 1.00 17.36 369 SER A N 1
ATOM 2753 C CA . SER A 1 378 ? 40.225 41.537 17.118 1.00 16.44 369 SER A CA 1
ATOM 2754 C C . SER A 1 378 ? 39.159 41.258 18.175 1.00 17.09 369 SER A C 1
ATOM 2755 O O . SER A 1 378 ? 38.673 40.133 18.320 1.00 17.85 369 SER A O 1
ATOM 2758 N N . ARG A 1 379 ? 38.798 42.304 18.921 1.00 16.96 370 ARG A N 1
ATOM 2759 C CA . ARG A 1 379 ? 37.832 42.203 20.016 1.00 15.59 370 ARG A CA 1
ATOM 2760 C C . ARG A 1 379 ? 36.901 43.406 19.951 1.00 16.47 370 ARG A C 1
ATOM 2761 O O . ARG A 1 379 ? 37.312 44.497 19.550 1.00 17.56 370 ARG A O 1
ATOM 2769 N N . PHE A 1 380 ? 35.647 43.221 20.378 1.00 15.61 371 PHE A N 1
ATOM 2770 C CA . PHE A 1 380 ? 34.601 44.225 20.176 1.00 16.59 371 PHE A CA 1
ATOM 2771 C C . PHE A 1 380 ? 33.670 44.254 21.384 1.00 16.87 371 PHE A C 1
ATOM 2772 O O . PHE A 1 380 ? 33.135 43.212 21.772 1.00 17.39 371 PHE A O 1
ATOM 2780 N N . GLY A 1 381 ? 33.459 45.441 21.955 1.00 15.33 372 GLY A N 1
ATOM 2781 C CA . GLY A 1 381 ? 32.491 45.642 23.038 1.00 15.09 372 GLY A CA 1
ATOM 2782 C C . GLY A 1 381 ? 31.332 46.485 22.518 1.00 16.14 372 GLY A C 1
ATOM 2783 O O . GLY A 1 381 ? 31.546 47.418 21.734 1.00 15.85 372 GLY A O 1
ATOM 2784 N N . CYS A 1 382 ? 30.112 46.151 22.933 1.00 14.09 373 CYS A N 1
ATOM 2785 C CA . CYS A 1 382 ? 28.954 46.731 22.255 1.00 14.55 373 CYS A CA 1
ATOM 2786 C C . CYS A 1 382 ? 27.683 46.556 23.073 1.00 16.12 373 CYS A C 1
ATOM 2787 O O . CYS A 1 382 ? 27.649 45.844 24.078 1.00 16.69 373 CYS A O 1
ATOM 2790 N N . ILE A 1 383 ? 26.627 47.223 22.606 1.00 15.95 374 ILE A N 1
ATOM 2791 C CA . ILE A 1 383 ? 25.278 47.104 23.157 1.00 16.53 374 ILE A CA 1
ATOM 2792 C C . ILE A 1 383 ? 24.313 46.751 22.032 1.00 16.12 374 ILE A C 1
ATOM 2793 O O . ILE A 1 383 ? 24.152 47.532 21.085 1.00 18.27 374 ILE A O 1
ATOM 2798 N N . TRP A 1 384 ? 23.669 45.594 22.127 1.00 16.72 375 TRP A N 1
ATOM 2799 C CA . TRP A 1 384 ? 22.514 45.277 21.290 1.00 17.80 375 TRP A CA 1
ATOM 2800 C C . TRP A 1 384 ? 21.290 45.972 21.867 1.00 19.86 375 TRP A C 1
ATOM 2801 O O . TRP A 1 384 ? 21.021 45.860 23.067 1.00 20.29 375 TRP A O 1
ATOM 2812 N N . HIS A 1 385 ? 20.519 46.660 21.029 1.00 19.21 376 HIS A N 1
ATOM 2813 C CA . HIS A 1 385 ? 19.354 47.355 21.553 1.00 19.10 376 HIS A CA 1
ATOM 2814 C C . HIS A 1 385 ? 18.253 47.412 20.506 1.00 21.22 376 HIS A C 1
ATOM 2815 O O . HIS A 1 385 ? 18.523 47.432 19.302 1.00 21.97 376 HIS A O 1
ATOM 2822 N N . GLY A 1 386 ? 17.012 47.433 20.975 1.00 20.06 377 GLY A N 1
ATOM 2823 C CA . GLY A 1 386 ? 15.879 47.418 20.067 1.00 21.26 377 GLY A CA 1
ATOM 2824 C C . GLY A 1 386 ? 14.589 47.348 20.848 1.00 24.88 377 GLY A C 1
ATOM 2825 O O . GLY A 1 386 ? 14.571 47.520 22.070 1.00 23.23 377 GLY A O 1
ATOM 2826 N N . ASP A 1 387 ? 13.502 47.063 20.123 1.00 24.44 378 ASP A N 1
ATOM 2827 C CA . ASP A 1 387 ? 12.170 47.192 20.707 1.00 23.93 378 ASP A CA 1
ATOM 2828 C C . ASP A 1 387 ? 11.864 46.092 21.717 1.00 26.33 378 ASP A C 1
ATOM 2829 O O . ASP A 1 387 ? 11.110 46.328 22.669 1.00 26.28 378 ASP A O 1
ATOM 2834 N N . SER A 1 388 ? 12.430 44.899 21.546 1.00 27.88 379 SER A N 1
ATOM 2835 C CA . SER A 1 388 ? 12.085 43.799 22.436 1.00 26.95 379 SER A CA 1
ATOM 2836 C C . SER A 1 388 ? 13.239 42.817 22.554 1.00 32.05 379 SER A C 1
ATOM 2837 O O . SER A 1 388 ? 14.127 42.754 21.699 1.00 30.67 379 SER A O 1
ATOM 2840 N N . LYS A 1 389 ? 13.196 42.034 23.631 1.00 29.95 380 LYS A N 1
ATOM 2841 C CA . LYS A 1 389 ? 14.233 41.043 23.886 1.00 28.46 380 LYS A CA 1
ATOM 2842 C C . LYS A 1 389 ? 14.275 39.997 22.781 1.00 29.25 380 LYS A C 1
ATOM 2843 O O . LYS A 1 389 ? 15.356 39.582 22.345 1.00 26.08 380 LYS A O 1
ATOM 2849 N N . GLU A 1 390 ? 13.106 39.577 22.297 1.00 26.97 381 GLU A N 1
ATOM 2850 C CA . GLU A 1 390 ? 13.054 38.528 21.287 1.00 26.97 381 GLU A CA 1
ATOM 2851 C C . GLU A 1 390 ? 13.742 38.969 20.003 1.00 25.23 381 GLU A C 1
ATOM 2852 O O . GLU A 1 390 ? 14.560 38.230 19.444 1.00 27.41 381 GLU A O 1
ATOM 2858 N N . THR A 1 391 ? 13.425 40.177 19.523 1.00 25.96 382 THR A N 1
ATOM 2859 C CA . THR A 1 391 ? 14.016 40.657 18.279 1.00 25.51 382 THR A CA 1
ATOM 2860 C C . THR A 1 391 ? 15.503 40.948 18.444 1.00 24.32 382 THR A C 1
ATOM 2861 O O . THR A 1 391 ? 16.303 40.627 17.559 1.00 24.50 382 THR A O 1
ATOM 2865 N N . VAL A 1 392 ? 15.894 41.532 19.577 1.00 22.57 383 VAL A N 1
ATOM 2866 C CA . VAL A 1 392 ? 17.301 41.858 19.805 1.00 24.99 383 VAL A CA 1
ATOM 2867 C C . VAL A 1 392 ? 18.146 40.590 19.910 1.00 24.99 383 VAL A C 1
ATOM 2868 O O . VAL A 1 392 ? 19.212 40.487 19.291 1.00 22.58 383 VAL A O 1
ATOM 2872 N N . LEU A 1 393 ? 17.691 39.603 20.691 1.00 22.35 384 LEU A N 1
ATOM 2873 C CA . LEU A 1 393 ? 18.499 38.399 20.850 1.00 21.34 384 LEU A CA 1
ATOM 2874 C C . LEU A 1 393 ? 18.567 37.599 19.556 1.00 24.95 384 LEU A C 1
ATOM 2875 O O . LEU A 1 393 ? 19.566 36.922 19.304 1.00 22.90 384 LEU A O 1
ATOM 2880 N N . GLU A 1 394 ? 17.529 37.676 18.723 1.00 23.28 385 GLU A N 1
ATOM 2881 C CA . GLU A 1 394 ? 17.599 37.071 17.399 1.00 24.93 385 GLU A CA 1
ATOM 2882 C C . GLU A 1 394 ? 18.679 37.732 16.553 1.00 24.35 385 GLU A C 1
ATOM 2883 O O . GLU A 1 394 ? 19.421 37.047 15.842 1.00 23.84 385 GLU A O 1
ATOM 2889 N N . ASN A 1 395 ? 18.796 39.065 16.632 1.00 22.77 386 ASN A N 1
ATOM 2890 C CA . ASN A 1 395 ? 19.861 39.760 15.911 1.00 21.14 386 ASN A CA 1
ATOM 2891 C C . ASN A 1 395 ? 21.234 39.326 16.415 1.00 20.15 386 ASN A C 1
ATOM 2892 O O . ASN A 1 395 ? 22.145 39.076 15.614 1.00 19.71 386 ASN A O 1
ATOM 2897 N N . GLU A 1 396 ? 21.402 39.216 17.735 1.00 19.82 387 GLU A N 1
ATOM 2898 C CA . GLU A 1 396 ? 22.683 38.769 18.271 1.00 19.38 387 GLU A CA 1
ATOM 2899 C C . GLU A 1 396 ? 23.029 37.371 17.779 1.00 19.64 387 GLU A C 1
ATOM 2900 O O . GLU A 1 396 ? 24.169 37.106 17.385 1.00 19.71 387 GLU A O 1
ATOM 2906 N N A ARG A 1 397 ? 22.058 36.455 17.795 0.55 22.05 388 ARG A N 1
ATOM 2907 N N B ARG A 1 397 ? 22.055 36.458 17.795 0.45 22.06 388 ARG A N 1
ATOM 2908 C CA A ARG A 1 397 ? 22.334 35.094 17.343 0.55 25.34 388 ARG A CA 1
ATOM 2909 C CA B ARG A 1 397 ? 22.321 35.094 17.344 0.45 25.38 388 ARG A CA 1
ATOM 2910 C C A ARG A 1 397 ? 22.610 35.046 15.844 0.55 20.47 388 ARG A C 1
ATOM 2911 C C B ARG A 1 397 ? 22.603 35.042 15.846 0.45 20.47 388 ARG A C 1
ATOM 2912 O O A ARG A 1 397 ? 23.467 34.275 15.392 0.55 22.82 388 ARG A O 1
ATOM 2913 O O B ARG A 1 397 ? 23.460 34.269 15.399 0.45 22.80 388 ARG A O 1
ATOM 2928 N N . ALA A 1 398 ? 21.908 35.866 15.059 1.00 21.15 389 ALA A N 1
ATOM 2929 C CA . ALA A 1 398 ? 22.193 35.945 13.628 1.00 21.37 389 ALA A CA 1
ATOM 2930 C C . ALA A 1 398 ? 23.622 36.415 13.390 1.00 23.23 389 ALA A C 1
ATOM 2931 O O . ALA A 1 398 ? 24.344 35.858 12.555 1.00 23.04 389 ALA A O 1
ATOM 2933 N N . PHE A 1 399 ? 24.055 37.420 14.150 1.00 20.68 390 PHE A N 1
ATOM 2934 C CA . PHE A 1 399 ? 25.423 37.921 14.067 1.00 21.56 390 PHE A CA 1
ATOM 2935 C C . PHE A 1 399 ? 26.430 36.825 14.410 1.00 19.90 390 PHE A C 1
ATOM 2936 O O . PHE A 1 399 ? 27.399 36.599 13.671 1.00 20.08 390 PHE A O 1
ATOM 2944 N N . LEU A 1 400 ? 26.190 36.094 15.501 1.00 19.56 391 LEU A N 1
ATOM 2945 C CA . LEU A 1 400 ? 27.118 35.041 15.900 1.00 19.90 391 LEU A CA 1
ATOM 2946 C C . LEU A 1 400 ? 27.186 33.922 14.865 1.00 23.32 391 LEU A C 1
ATOM 2947 O O . LEU A 1 400 ? 28.261 33.365 14.617 1.00 23.83 391 LEU A O 1
ATOM 2952 N N . ALA A 1 401 ? 26.052 33.590 14.242 1.00 22.89 392 ALA A N 1
ATOM 2953 C CA . ALA A 1 401 ? 26.046 32.566 13.201 1.00 23.04 392 ALA A CA 1
ATOM 2954 C C . ALA A 1 401 ? 26.819 33.034 11.979 1.00 28.24 392 ALA A C 1
ATOM 2955 O O . ALA A 1 401 ? 27.567 32.257 11.378 1.00 26.57 392 ALA A O 1
ATOM 2957 N N . GLU A 1 402 ? 26.646 34.303 11.595 1.00 22.80 393 GLU A N 1
ATOM 2958 C CA . GLU A 1 402 ? 27.390 34.861 10.467 1.00 22.45 393 GLU A CA 1
ATOM 2959 C C . GLU A 1 402 ? 28.894 34.838 10.724 1.00 27.41 393 GLU A C 1
ATOM 2960 O O . GLU A 1 402 ? 29.681 34.670 9.782 1.00 29.72 393 GLU A O 1
ATOM 2966 N N . LEU A 1 403 ? 29.313 34.972 11.989 1.00 25.37 394 LEU A N 1
ATOM 2967 C CA . LEU A 1 403 ? 30.736 34.918 12.321 1.00 28.02 394 LEU A CA 1
ATOM 2968 C C . LEU A 1 403 ? 31.284 33.500 12.224 1.00 38.13 394 LEU A C 1
ATOM 2969 O O . LEU A 1 403 ? 32.435 33.303 11.818 1.00 47.20 394 LEU A O 1
ATOM 2974 N N . GLU A 1 404 ? 30.490 32.502 12.600 1.00 36.54 395 GLU A N 1
ATOM 2975 C CA . GLU A 1 404 ? 30.986 31.129 12.643 1.00 43.63 395 GLU A CA 1
ATOM 2976 C C . GLU A 1 404 ? 30.490 30.318 11.453 1.00 48.44 395 GLU A C 1
ATOM 2977 O O . GLU A 1 404 ? 31.147 30.264 10.413 1.00 62.16 395 GLU A O 1
#

Secondary structure (DSSP, 8-state):
---GGGTS-TTEEEE-----HHHHHHHTTTTHHHHTTS-EEEEGGGGSHHHHHHHHHTT----S-EEEE-SHHHHHHHHHHHHHHS--EEEESS---TTT--GGGBSS-HHHHHHHT-GGGHHHHHTT-S--SEEEEEHHHHHHHHTT-PSSEEEEE----EEESSHHHHHHHHHHH--EEEEEE----SEEEEEEEEEETTTEEEEEEEEEEEE-TT--EEEEEEES---HHHHHHHHHHHHHHHHTT--EEEEEEEEE-TT--EEEEEEESS--HHHHHHHTGGGS-SSEEEEEEEE--S-HHHHHHHHHHHHHHTSEEEEEEE-GGGGSTTSS--EEEEEEEES-HHHHHHHHHHHHHHH-

Nearest PDB structures (foldseek):
  7r8p-assembly1_A  TM=1.003E+00  e=8.117E-83  Staphylococcus aureus subsp. aureus NCTC 8325
  7r8q-assembly1_A  TM=9.812E-01  e=9.613E-74  Staphylococcus aureus subsp. aureus NCTC 8325
  3qff-assembly1_B  TM=6.727E-01  e=1.480E-14  Bacillus anthracis str. A0248
  4mv1-assembly1_A  TM=5.602E-01  e=2.341E-11  Haemophilus influenzae Rd KW20
  3n6r-assembly1_K  TM=4.975E-01  e=2.784E-10  Ruegeria pomeroyi

GO terms:
  GO:0000287 magnesium ion binding (F, IDA)
  GO:0005524 ATP binding (F, IDA)
  GO:0043043 peptide biosynthetic process (P, IDA)
  GO:0016881 acid-amino acid ligase activity (F, IDA)
  GO:0034026 L-amino-acid alpha-ligase activity (F, IDA)
  GO:0042802 identical protein binding (F, IDA)
  GO:0042803 protein homodimerization activity (F, IDA)

Radius of gyration: 20.9 Å; Cα contacts (8 Å, |Δi|>4): 726; chains: 1; bounding box: 46×53×50 Å